Protein AF-A0A8X6GSP2-F1 (afdb_monomer_lite)

Sequence (300 aa):
MCSGKVNPTSNTFFENVKIHILDVFVLIVCFIVKLQISLVLEQLNMFRRRRGQPQMSWATIVDFYSRLREVAEIIGSHHDKLLGGPDETFLTKRKYNKGRKTKTMTQVVFGIYCRDDKEGIFFLVDGEKKKDLWPRIARHCNPETSVTQYHNINKLFNDAIHKTTNHKKGEFVNKTDKLNTINPLENENRHFKKSIVSRKSEKSIIQYMALHFYRRTRLNTLKSLDAKVQMFLEDISWVFPGYGKEGLQLKKIEAPTVESEGISDMMPKTFNKKLLNALSDDDEVPFVDDEDGDPNWEEF

pLDDT: mean 77.28, std 18.24, range [29.5, 97.94]

Organism: Trichonephila clavata (NCBI:txid2740835)

Foldseek 3Di:
DDPDPDDQCPLAPCVVPPDDPVLLLLLLLCLLVVPDLVVSQVVVQVVCVVVVHDRDDSVNSVVSSLSLLVLLLLVLLPDQAAAAEKDKDWLADDDVPDDDDDVLGTFIKIKGHHPVVRAMAIDTWPDDDCQTHVLVCLRRHDLQHAYAPDPPVCVSRVNHHHDYADVVVVRQDDPVDNVRHCVVVVVVSVVLSVQLPDPPDPSSNSSSSSVVNSCVPPVVVDDDSVSNSVSSVVSSCQQRVTPPDHHRDRDPDPRGGCVNSVNVVVDDDPDPPVVVVVVPPDDPPDDDDDPDDDDDDDDD

Secondary structure (DSSP, 8-state):
-------TTTTBTTTT--S-HHHHHHHHHHHHTT--HHHHHHHHHHHHHHTTPPPPPHHHHHHHHHHHHHHHHHHHHT----B-EEEEEESS--GGG-S---TT---EEEEEEETTTTEEEEEEES-SSHHHHHHHHHHHB-TT--BSSSTTGGGT-TT--B----GGGT-SS-TT-TT--SHHHHHHHHHHHHH----SSHHHHHHHHHHHHHIIIIITT--SHHHHHHHHHHHHHHH-B-TTSPPPPP---PPP-TTTTT-GGGSPP---HHHHTTSSSS------------------

Structure (mmCIF, N/CA/C/O backbone):
data_AF-A0A8X6GSP2-F1
#
_entry.id   AF-A0A8X6GSP2-F1
#
loop_
_atom_site.group_PDB
_atom_site.id
_atom_site.type_symbol
_atom_site.label_atom_id
_atom_site.label_alt_id
_atom_site.label_comp_id
_atom_site.label_asym_id
_atom_site.label_entity_id
_atom_site.label_seq_id
_atom_site.pdbx_PDB_ins_code
_atom_site.Cartn_x
_atom_site.Cartn_y
_atom_site.Cartn_z
_atom_site.occupancy
_atom_site.B_iso_or_equiv
_atom_site.auth_seq_id
_atom_site.auth_comp_id
_atom_site.auth_asym_id
_atom_site.auth_atom_id
_atom_site.pdbx_PDB_model_num
ATOM 1 N N . MET A 1 1 ? -2.430 -31.348 31.610 1.00 44.59 1 MET A N 1
ATOM 2 C CA . MET A 1 1 ? -1.822 -30.219 30.864 1.00 44.59 1 MET A CA 1
ATOM 3 C C . MET A 1 1 ? -2.756 -29.943 29.685 1.00 44.59 1 MET A C 1
ATOM 5 O O . MET A 1 1 ? -3.038 -30.899 28.989 1.00 44.59 1 MET A O 1
ATOM 9 N N . CYS A 1 2 ? -3.404 -28.798 29.448 1.00 48.12 2 CYS A N 1
ATOM 10 C CA . CYS A 1 2 ? -3.199 -27.407 29.854 1.00 48.12 2 CYS A CA 1
ATOM 11 C C . CYS A 1 2 ? -4.565 -26.700 30.012 1.00 48.12 2 CYS A C 1
ATOM 13 O O . CYS A 1 2 ? -5.344 -26.662 29.066 1.00 48.12 2 CYS A O 1
ATOM 15 N N . SER A 1 3 ? -4.838 -26.086 31.166 1.00 51.84 3 SER A N 1
ATOM 16 C CA . SER A 1 3 ? -5.975 -25.174 31.389 1.00 51.84 3 SER A CA 1
ATOM 17 C C . SER A 1 3 ? -5.557 -23.713 31.157 1.00 51.84 3 SER A C 1
ATOM 19 O O . SER A 1 3 ? -5.733 -22.852 32.021 1.00 51.84 3 SER A O 1
ATOM 21 N N . GLY A 1 4 ? -4.907 -23.434 30.025 1.00 64.19 4 GLY A N 1
ATOM 22 C CA . GLY A 1 4 ? -4.506 -22.073 29.669 1.00 64.19 4 GLY A CA 1
ATOM 23 C C . GLY A 1 4 ? -5.724 -21.275 29.210 1.00 64.19 4 GLY A C 1
ATOM 24 O O . GLY A 1 4 ? -6.419 -21.707 28.295 1.00 64.19 4 GLY A O 1
ATOM 25 N N . LYS A 1 5 ? -6.001 -20.118 29.827 1.00 71.56 5 LYS A N 1
ATOM 26 C CA . LYS A 1 5 ? -7.020 -19.183 29.325 1.00 71.56 5 LYS A CA 1
ATOM 27 C C . LYS A 1 5 ? -6.642 -18.768 27.899 1.00 71.56 5 LYS A C 1
ATOM 29 O O . LYS A 1 5 ? -5.667 -18.046 27.710 1.00 71.56 5 LYS A O 1
ATOM 34 N N . VAL A 1 6 ? -7.402 -19.227 26.909 1.00 75.00 6 VAL A N 1
ATOM 35 C CA . VAL A 1 6 ? -7.235 -18.815 25.511 1.00 75.00 6 VAL A CA 1
ATOM 36 C C . VAL A 1 6 ? -7.830 -17.419 25.358 1.00 75.00 6 VAL A C 1
ATOM 38 O O . VAL A 1 6 ? -8.994 -17.196 25.689 1.00 75.00 6 VAL A O 1
ATOM 41 N N . ASN A 1 7 ? -7.033 -16.461 24.882 1.00 82.38 7 ASN A N 1
ATOM 42 C CA . ASN A 1 7 ? -7.549 -15.145 24.526 1.00 82.38 7 ASN A CA 1
ATOM 43 C C . ASN A 1 7 ? -8.317 -15.269 23.195 1.00 82.38 7 ASN A C 1
ATOM 45 O O . ASN A 1 7 ? -7.690 -15.589 22.184 1.00 82.38 7 ASN A O 1
ATOM 49 N N . PRO A 1 8 ? -9.633 -14.984 23.151 1.00 83.56 8 PRO A N 1
ATOM 50 C CA . PRO A 1 8 ? -10.441 -15.129 21.937 1.00 83.56 8 PRO A CA 1
ATOM 51 C C . PRO A 1 8 ? -10.016 -14.184 20.804 1.00 83.56 8 PRO A C 1
ATOM 53 O O . PRO A 1 8 ? -10.381 -14.400 19.655 1.00 83.56 8 PRO A O 1
ATOM 56 N N . THR A 1 9 ? -9.240 -13.141 21.115 1.00 90.19 9 THR A N 1
ATOM 57 C CA . THR A 1 9 ? -8.694 -12.204 20.123 1.00 90.19 9 THR A CA 1
ATOM 58 C C . THR A 1 9 ? -7.307 -12.594 19.621 1.00 90.19 9 THR A C 1
ATOM 60 O O . THR A 1 9 ? -6.785 -11.913 18.741 1.00 90.19 9 THR A O 1
ATOM 63 N N . SER A 1 10 ? -6.705 -13.665 20.146 1.00 90.81 10 SER A N 1
ATOM 64 C CA . SER A 1 10 ? -5.363 -14.087 19.744 1.00 90.81 10 SER A CA 1
ATOM 65 C C . SER A 1 10 ? -5.316 -14.438 18.258 1.00 90.81 10 SER A C 1
ATOM 67 O O . SER A 1 10 ? -6.176 -15.173 17.765 1.00 90.81 10 SER A O 1
ATOM 69 N N . ASN A 1 11 ? -4.322 -13.891 17.553 1.00 91.62 11 ASN A N 1
ATOM 70 C CA . ASN A 1 11 ? -4.139 -14.013 16.110 1.00 91.62 11 ASN A CA 1
ATOM 71 C C . ASN A 1 11 ? -5.353 -13.547 15.280 1.00 91.62 11 ASN A C 1
ATOM 73 O O . ASN A 1 11 ? -5.612 -14.035 14.181 1.00 91.62 11 ASN A O 1
ATOM 77 N N . THR A 1 12 ? -6.130 -12.601 15.811 1.00 93.69 12 THR A N 1
ATOM 78 C CA . THR A 1 12 ? -7.219 -11.939 15.080 1.00 93.69 12 THR A CA 1
ATOM 79 C C . THR A 1 12 ? -6.848 -10.493 14.771 1.00 93.69 12 THR A C 1
ATOM 81 O O . THR A 1 12 ? -5.989 -9.885 15.414 1.00 93.69 12 THR A O 1
ATOM 84 N N . PHE A 1 13 ? -7.578 -9.871 13.848 1.00 94.56 13 PHE A N 1
ATOM 85 C CA . PHE A 1 13 ? -7.446 -8.437 13.587 1.00 94.56 13 PHE A CA 1
ATOM 86 C C . PHE A 1 13 ? -7.768 -7.559 14.809 1.00 94.56 13 PHE A C 1
ATOM 88 O O . PHE A 1 13 ? -7.371 -6.396 14.870 1.00 94.56 13 PHE A O 1
ATOM 95 N N . PHE A 1 14 ? -8.464 -8.116 15.802 1.00 94.38 14 PHE A N 1
ATOM 96 C CA . PHE A 1 14 ? -8.806 -7.440 17.049 1.00 94.38 14 PHE A CA 1
ATOM 97 C C . PHE A 1 14 ? -7.768 -7.651 18.155 1.00 94.38 14 PHE A C 1
ATOM 99 O O . PHE A 1 14 ? -7.906 -7.076 19.236 1.00 94.38 14 PHE A O 1
ATOM 106 N N . GLU A 1 15 ? -6.700 -8.412 17.895 1.00 91.75 15 GLU A N 1
ATOM 107 C CA . GLU A 1 15 ? -5.619 -8.590 18.858 1.00 91.75 15 GLU A CA 1
ATOM 108 C C . GLU A 1 15 ? -5.012 -7.231 19.232 1.00 91.75 15 GLU A C 1
ATOM 110 O O . GLU A 1 15 ? -4.660 -6.419 18.362 1.00 91.75 15 GLU A O 1
ATOM 115 N N . ASN A 1 16 ? -4.931 -6.977 20.542 1.00 90.06 16 ASN A N 1
ATOM 116 C CA . ASN A 1 16 ? -4.430 -5.740 21.147 1.00 90.06 16 ASN A CA 1
ATOM 117 C C . ASN A 1 16 ? -5.152 -4.448 20.709 1.00 90.06 16 ASN A C 1
ATOM 119 O O . ASN A 1 16 ? -4.634 -3.346 20.913 1.00 90.06 16 ASN A O 1
ATOM 123 N N . VAL A 1 17 ? -6.356 -4.543 20.132 1.00 92.56 17 VAL A N 1
ATOM 124 C CA . VAL A 1 17 ? -7.151 -3.365 19.766 1.00 92.56 17 VAL A CA 1
ATOM 125 C C . VAL A 1 17 ? -7.798 -2.763 21.013 1.00 92.56 17 VAL A C 1
ATOM 127 O O . VAL A 1 17 ? -8.605 -3.397 21.683 1.00 92.56 17 VAL A O 1
ATOM 130 N N . LYS A 1 18 ? -7.450 -1.506 21.314 1.00 91.12 18 LYS A N 1
ATOM 131 C CA . LYS A 1 18 ? -7.954 -0.760 22.486 1.00 91.12 18 LYS A CA 1
ATOM 132 C C . LYS A 1 18 ? -9.119 0.184 22.173 1.00 91.12 18 LYS A C 1
ATOM 134 O O . LYS A 1 18 ? -9.658 0.818 23.076 1.00 91.12 18 LYS A O 1
ATOM 139 N N . ILE A 1 19 ? -9.477 0.326 20.898 1.00 92.38 19 ILE A N 1
ATOM 140 C CA . ILE A 1 19 ? -10.631 1.126 20.474 1.00 92.38 19 ILE A CA 1
ATOM 141 C C . ILE A 1 19 ? -11.886 0.257 20.413 1.00 92.38 19 ILE A C 1
ATOM 143 O O . ILE A 1 19 ? -11.810 -0.963 20.284 1.00 92.38 19 ILE A O 1
ATOM 147 N N . HIS A 1 20 ? -13.052 0.890 20.513 1.00 92.62 20 HIS A N 1
ATOM 148 C CA . HIS A 1 20 ? -14.323 0.179 20.507 1.00 92.62 20 HIS A CA 1
ATOM 149 C C . HIS A 1 20 ? -14.542 -0.523 19.157 1.00 92.62 20 HIS A C 1
ATOM 151 O O . HIS A 1 20 ? -14.269 0.057 18.108 1.00 92.62 20 HIS A O 1
ATOM 157 N N . ILE A 1 21 ? -15.093 -1.741 19.166 1.00 91.81 21 ILE A N 1
ATOM 158 C CA . ILE A 1 21 ? -15.248 -2.565 17.953 1.00 91.81 21 ILE A CA 1
ATOM 159 C C . ILE A 1 21 ? -16.063 -1.869 16.850 1.00 91.81 21 ILE A C 1
ATOM 161 O O . ILE A 1 21 ? -15.705 -1.919 15.679 1.00 91.81 21 ILE A O 1
ATOM 165 N N . LEU A 1 22 ? -17.116 -1.134 17.221 1.00 92.56 22 LEU A N 1
ATOM 166 C CA . LEU A 1 22 ? -17.884 -0.322 16.267 1.00 92.56 22 LEU A CA 1
ATOM 167 C C . LEU A 1 22 ? -17.017 0.720 15.547 1.00 92.56 22 LEU A C 1
ATOM 169 O O . LEU A 1 22 ? -17.232 0.980 14.368 1.00 92.56 22 LEU A O 1
ATOM 173 N N . ASP A 1 23 ? -16.020 1.291 16.223 1.00 95.06 23 ASP A N 1
ATOM 174 C CA . ASP A 1 23 ? -15.133 2.272 15.598 1.00 95.06 23 ASP A CA 1
ATOM 175 C C . ASP A 1 23 ? -14.172 1.602 14.627 1.00 95.06 23 ASP A C 1
ATOM 177 O O . ASP A 1 23 ? -13.862 2.186 13.597 1.00 95.06 23 ASP A O 1
ATOM 181 N N . VAL A 1 24 ? -13.750 0.364 14.906 1.00 95.38 24 VAL A N 1
ATOM 182 C CA . VAL A 1 24 ? -12.968 -0.441 13.958 1.00 95.38 24 VAL A CA 1
ATOM 183 C C . VAL A 1 24 ? -13.734 -0.609 12.649 1.00 95.38 24 VAL A C 1
ATOM 185 O O . VAL A 1 24 ? -13.186 -0.321 11.587 1.00 95.38 24 VAL A O 1
ATOM 188 N N . PHE A 1 25 ? -15.006 -1.010 12.711 1.00 95.06 25 PHE A N 1
ATOM 189 C CA . PHE A 1 25 ? -15.830 -1.166 11.511 1.00 95.06 25 PHE A CA 1
ATOM 190 C C . PHE A 1 25 ? -16.022 0.155 10.761 1.00 95.06 25 PHE A C 1
ATOM 192 O O . PHE A 1 25 ? -15.870 0.190 9.540 1.00 95.06 25 PHE A O 1
ATOM 199 N N . VAL A 1 26 ? -16.273 1.258 11.475 1.00 95.06 26 VAL A N 1
ATOM 200 C CA . VAL A 1 26 ? -16.347 2.590 10.855 1.00 95.06 26 VAL A CA 1
ATOM 201 C C . VAL A 1 26 ? -15.025 2.944 10.171 1.00 95.06 26 VAL A C 1
ATOM 203 O O . VAL A 1 26 ? -15.033 3.375 9.021 1.00 95.06 26 VAL A O 1
ATOM 206 N N . LEU A 1 27 ? -13.883 2.721 10.825 1.00 96.88 27 LEU A N 1
ATOM 207 C CA . LEU A 1 27 ? -12.562 2.997 10.256 1.00 96.88 27 LEU A CA 1
ATOM 208 C C . LEU A 1 27 ? -12.275 2.145 9.013 1.00 96.88 27 LEU A C 1
ATOM 210 O O . LEU A 1 27 ? -11.711 2.673 8.056 1.00 96.88 27 LEU A O 1
ATOM 214 N N . ILE A 1 28 ? -12.694 0.875 8.986 1.00 97.25 28 ILE A N 1
ATOM 215 C CA . ILE A 1 28 ? -12.593 0.007 7.801 1.00 97.25 28 ILE A CA 1
ATOM 216 C C . ILE A 1 28 ? -13.397 0.596 6.636 1.00 97.25 28 ILE A C 1
ATOM 218 O O . ILE A 1 28 ? -12.861 0.772 5.541 1.00 97.25 28 ILE A O 1
ATOM 222 N N . VAL A 1 29 ? -14.660 0.968 6.865 1.00 96.69 29 VAL A N 1
ATOM 223 C CA . VAL A 1 29 ? -15.507 1.567 5.821 1.00 96.69 29 VAL A CA 1
ATOM 224 C C . VAL A 1 29 ? -14.900 2.882 5.322 1.00 96.69 29 VAL A C 1
ATOM 226 O O . VAL A 1 29 ? -14.725 3.064 4.116 1.00 96.69 29 VAL A O 1
ATOM 229 N N . CYS A 1 30 ? -14.496 3.770 6.234 1.00 96.50 30 CYS A N 1
ATOM 230 C CA . CYS A 1 30 ? -13.841 5.040 5.914 1.00 96.50 30 CYS A CA 1
ATOM 231 C C . CYS A 1 30 ? -12.551 4.851 5.099 1.00 96.50 30 CYS A C 1
ATOM 233 O O . CYS A 1 30 ? -12.270 5.624 4.176 1.00 96.50 30 CYS A O 1
ATOM 235 N N . PHE A 1 31 ? -11.773 3.813 5.409 1.00 96.50 31 PHE A N 1
ATOM 236 C CA . PHE A 1 31 ? -10.551 3.458 4.694 1.00 96.50 31 PHE A CA 1
ATOM 237 C C . PHE A 1 31 ? -10.827 2.987 3.259 1.00 96.50 31 PHE A C 1
ATOM 239 O O . PHE A 1 31 ? -10.131 3.405 2.321 1.00 96.50 31 PHE A O 1
ATOM 246 N N . ILE A 1 32 ? -11.865 2.167 3.074 1.00 96.31 32 ILE A N 1
ATOM 247 C CA . ILE A 1 32 ? -12.288 1.639 1.771 1.00 96.31 32 ILE A CA 1
ATOM 248 C C . ILE A 1 32 ? -12.821 2.759 0.873 1.00 96.31 32 ILE A C 1
ATOM 250 O O . ILE A 1 32 ? -12.401 2.869 -0.282 1.00 96.31 32 ILE A O 1
ATOM 254 N N . VAL A 1 33 ? -13.671 3.644 1.406 1.00 94.44 33 VAL A N 1
ATOM 255 C CA . VAL A 1 33 ? -14.232 4.783 0.648 1.00 94.44 33 VAL A CA 1
ATOM 256 C C . VAL A 1 33 ? -13.275 5.974 0.533 1.00 94.44 33 VAL A C 1
ATOM 258 O O . VAL A 1 33 ? -13.591 6.963 -0.123 1.00 94.44 33 VAL A O 1
ATOM 261 N N . LYS A 1 34 ? -12.063 5.854 1.089 1.00 93.25 34 LYS A N 1
ATOM 262 C CA . LYS A 1 34 ? -10.958 6.815 0.940 1.00 93.25 34 LYS A CA 1
ATOM 263 C C . LYS A 1 34 ? -11.242 8.180 1.585 1.00 93.25 34 LYS A C 1
ATOM 265 O O . LYS A 1 34 ? -10.792 9.201 1.064 1.00 93.25 34 LYS A O 1
ATOM 270 N N . LEU A 1 35 ? -11.941 8.212 2.725 1.00 93.69 35 LEU A N 1
ATOM 271 C CA . LEU A 1 35 ? -12.142 9.465 3.461 1.00 93.69 35 LEU A CA 1
ATOM 272 C C . LEU A 1 35 ? -10.820 10.013 4.004 1.00 93.69 35 LEU A C 1
ATOM 274 O O . LEU A 1 35 ? -9.938 9.269 4.445 1.00 93.69 35 LEU A O 1
ATOM 278 N N . GLN A 1 36 ? -10.707 11.341 3.997 1.00 91.50 36 GLN A N 1
ATOM 279 C CA . GLN A 1 36 ? -9.584 12.046 4.602 1.00 91.50 36 GLN A CA 1
ATOM 280 C C . GLN A 1 36 ? -9.594 11.871 6.124 1.00 91.50 36 GLN A C 1
ATOM 282 O O . GLN A 1 36 ? -10.646 11.937 6.754 1.00 91.50 36 GLN A O 1
ATOM 287 N N . ILE A 1 37 ? -8.410 11.701 6.722 1.00 92.69 37 ILE A N 1
ATOM 288 C CA . ILE A 1 37 ? -8.259 11.449 8.166 1.00 92.69 37 ILE A CA 1
ATOM 289 C C . ILE A 1 37 ? -8.886 12.569 9.010 1.00 92.69 37 ILE A C 1
ATOM 291 O O . ILE A 1 37 ? -9.481 12.276 10.041 1.00 92.69 37 ILE A O 1
ATOM 295 N N . SER A 1 38 ? -8.814 13.826 8.560 1.00 94.19 38 SER A N 1
ATOM 296 C CA . SER A 1 38 ? -9.464 14.972 9.214 1.00 94.19 38 SER A CA 1
ATOM 297 C C . SER A 1 38 ? -10.972 14.792 9.335 1.00 94.19 38 SER A C 1
ATOM 299 O O . SER A 1 38 ? -11.512 14.893 10.434 1.00 94.19 38 SER A O 1
ATOM 301 N N . LEU A 1 39 ? -11.631 14.451 8.229 1.00 95.12 39 LEU A N 1
ATOM 302 C CA . LEU A 1 39 ? -13.071 14.221 8.194 1.00 95.12 39 LEU A CA 1
ATOM 303 C C . LEU A 1 39 ? -13.468 13.004 9.041 1.00 95.12 39 LEU A C 1
ATOM 305 O O . LEU A 1 39 ? -14.442 13.055 9.786 1.00 95.12 39 LEU A O 1
ATOM 309 N N . VAL A 1 40 ? -12.689 11.921 8.967 1.00 96.00 40 VAL A N 1
ATOM 310 C CA . VAL A 1 40 ? -12.930 10.706 9.762 1.00 96.00 40 VAL A CA 1
ATOM 311 C C . VAL A 1 40 ? -12.816 11.003 11.253 1.00 96.00 40 VAL A C 1
ATOM 313 O O . VAL A 1 40 ? -13.675 10.582 12.023 1.00 96.00 40 VAL A O 1
ATOM 316 N N . LEU A 1 41 ? -11.790 11.752 11.660 1.00 96.62 41 LEU A N 1
ATOM 317 C CA . LEU A 1 41 ? -11.587 12.160 13.047 1.00 96.62 41 LEU A CA 1
ATOM 318 C C . LEU A 1 41 ? -12.767 12.981 13.564 1.00 96.62 41 LEU A C 1
ATOM 320 O O . LEU A 1 41 ? -13.277 12.706 14.649 1.00 96.62 41 LEU A O 1
ATOM 324 N N . GLU A 1 42 ? -13.199 13.973 12.789 1.00 95.19 42 GLU A N 1
ATOM 325 C CA . GLU A 1 42 ? -14.320 14.839 13.135 1.00 95.19 42 GLU A CA 1
ATOM 326 C C . GLU A 1 42 ? -15.615 14.033 13.307 1.00 95.19 42 GLU A C 1
ATOM 328 O O . GLU A 1 42 ? -16.234 14.061 14.375 1.00 95.19 42 GLU A O 1
ATOM 333 N N . GLN A 1 43 ? -15.987 13.243 12.296 1.00 93.44 43 GLN A N 1
ATOM 334 C CA . GLN A 1 43 ? -17.223 12.460 12.296 1.00 93.44 43 GLN A CA 1
ATOM 335 C C . GLN A 1 43 ? -17.240 11.386 13.386 1.00 93.44 43 GLN A C 1
ATOM 337 O O . GLN A 1 43 ? -18.229 11.248 14.112 1.00 93.44 43 GLN A O 1
ATOM 342 N N . LEU A 1 44 ? -16.134 10.657 13.555 1.00 94.94 44 LEU A N 1
ATOM 343 C CA . LEU A 1 44 ? -16.033 9.619 14.573 1.00 94.94 44 LEU A CA 1
ATOM 344 C C . LEU A 1 44 ? -16.109 10.218 15.980 1.00 94.94 44 LEU A C 1
ATOM 346 O O . LEU A 1 44 ? -16.794 9.671 16.843 1.00 94.94 44 LEU A O 1
ATOM 350 N N . ASN A 1 45 ? -15.477 11.372 16.215 1.00 96.00 45 ASN A N 1
ATOM 351 C CA . ASN A 1 45 ? -15.559 12.055 17.504 1.00 96.00 45 ASN A CA 1
ATOM 352 C C . ASN A 1 45 ? -16.957 12.605 17.794 1.00 96.00 45 ASN A C 1
ATOM 354 O O . ASN A 1 45 ? -17.404 12.509 18.937 1.00 96.00 45 ASN A O 1
ATOM 358 N N . MET A 1 46 ? -17.684 13.109 16.792 1.00 93.50 46 MET A N 1
ATOM 359 C CA . MET A 1 46 ? -19.095 13.475 16.964 1.00 93.50 46 MET A CA 1
ATOM 360 C C . MET A 1 46 ? -19.944 12.271 17.392 1.00 93.50 46 MET A C 1
ATOM 362 O O . MET A 1 46 ? -20.727 12.369 18.338 1.00 93.50 46 MET A O 1
ATOM 366 N N . PHE A 1 47 ? -19.759 11.115 16.750 1.00 91.94 47 PHE A N 1
ATOM 367 C CA . PHE A 1 47 ? -20.488 9.891 17.088 1.00 91.94 47 PHE A CA 1
ATOM 368 C C . PHE A 1 47 ? -20.097 9.321 18.462 1.00 91.94 47 PHE A C 1
ATOM 370 O O . PHE A 1 47 ? -20.952 8.876 19.228 1.00 91.94 47 PHE A O 1
ATOM 377 N N . ARG A 1 48 ? -18.809 9.370 18.820 1.00 94.44 48 ARG A N 1
ATOM 378 C CA . ARG A 1 48 ? -18.305 8.950 20.139 1.00 94.44 48 ARG A CA 1
ATOM 379 C C . ARG A 1 48 ? -18.853 9.823 21.267 1.00 94.44 48 ARG A C 1
ATOM 381 O O . ARG A 1 48 ? -19.314 9.266 22.260 1.00 94.44 48 ARG A O 1
ATOM 388 N N . ARG A 1 49 ? -18.920 11.150 21.084 1.00 94.50 49 ARG A N 1
ATOM 389 C CA . ARG A 1 49 ? -19.531 12.073 22.063 1.00 94.50 49 ARG A CA 1
ATOM 390 C C . ARG A 1 49 ? -20.985 11.709 22.371 1.00 94.50 49 ARG A C 1
ATOM 392 O O . ARG A 1 49 ? -21.353 11.655 23.537 1.00 94.50 49 ARG A O 1
ATOM 399 N N . ARG A 1 50 ? -21.789 11.383 21.350 1.00 92.69 50 ARG A N 1
ATOM 400 C CA . ARG A 1 50 ? -23.195 10.959 21.530 1.00 92.69 50 ARG A CA 1
ATOM 401 C C . ARG A 1 50 ? -23.345 9.659 22.330 1.00 92.69 50 ARG A C 1
ATOM 403 O O . ARG A 1 50 ? -24.388 9.443 22.929 1.00 92.69 50 ARG A O 1
ATOM 410 N N . ARG A 1 51 ? -22.313 8.811 22.354 1.00 91.94 51 ARG A N 1
ATOM 411 C CA . ARG A 1 51 ? -22.263 7.557 23.129 1.00 91.94 51 ARG A CA 1
ATOM 412 C C . ARG A 1 51 ? -21.549 7.702 24.479 1.00 91.94 51 ARG A C 1
ATOM 414 O O . ARG A 1 51 ? -21.251 6.692 25.106 1.00 91.94 51 ARG A O 1
ATOM 421 N N . GLY A 1 52 ? -21.195 8.922 24.893 1.00 92.31 52 GLY A N 1
ATOM 422 C CA . GLY A 1 52 ? -20.424 9.159 26.120 1.00 92.31 52 GLY A CA 1
ATOM 423 C C . GLY A 1 52 ? -18.993 8.606 26.079 1.00 92.31 52 GLY A C 1
ATOM 424 O O . GLY A 1 52 ? -18.389 8.387 27.124 1.00 92.31 52 GLY A O 1
ATOM 425 N N . GLN A 1 53 ? -18.438 8.352 24.890 1.00 91.81 53 GLN A N 1
ATOM 426 C CA . GLN A 1 53 ? -17.084 7.820 24.743 1.00 91.81 53 GLN A CA 1
ATOM 427 C C . GLN A 1 53 ? -16.037 8.944 24.644 1.00 91.81 53 GLN A C 1
ATOM 429 O O . GLN A 1 53 ? -16.311 9.984 24.034 1.00 91.81 53 GLN A O 1
ATOM 434 N N . PRO A 1 54 ? -14.805 8.729 25.156 1.00 92.25 54 PRO A N 1
ATOM 435 C CA . PRO A 1 54 ? -13.709 9.690 25.025 1.00 92.25 54 PRO A CA 1
ATOM 436 C C . PRO A 1 54 ? -13.399 10.011 23.565 1.00 92.25 54 PRO A C 1
ATOM 438 O O . PRO A 1 54 ? -13.618 9.175 22.688 1.00 92.25 54 PRO A O 1
ATOM 441 N N . GLN A 1 55 ? -12.833 11.181 23.291 1.00 93.81 55 GLN A N 1
ATOM 442 C CA . GLN A 1 55 ? -12.400 11.520 21.935 1.00 93.81 55 GLN A CA 1
ATOM 443 C C . GLN A 1 55 ? -11.232 10.631 21.492 1.00 93.81 55 GLN A C 1
ATOM 445 O O . GLN A 1 55 ? -10.341 10.302 22.271 1.00 93.81 55 GLN A O 1
ATOM 450 N N . MET A 1 56 ? -11.248 10.242 20.224 1.00 94.94 56 MET A N 1
ATOM 451 C CA . MET A 1 56 ? -10.139 9.583 19.556 1.00 94.94 56 MET A CA 1
ATOM 452 C C . MET A 1 56 ? -9.115 10.626 19.111 1.00 94.94 56 MET A C 1
ATOM 454 O O . MET A 1 56 ? -9.480 11.723 18.685 1.00 94.94 56 MET A O 1
ATOM 458 N N . SER A 1 57 ? -7.832 10.278 19.198 1.00 95.31 57 SER A N 1
ATOM 459 C CA . SER A 1 57 ? -6.744 11.133 18.727 1.00 95.31 57 SER A CA 1
ATOM 460 C C . SER A 1 57 ? -6.448 10.905 17.244 1.00 95.31 57 SER A C 1
ATOM 462 O O . SER A 1 57 ? -6.653 9.813 16.710 1.00 95.31 57 SER A O 1
ATOM 464 N N . TRP A 1 58 ? -5.880 11.922 16.589 1.00 95.50 58 TRP A N 1
ATOM 465 C CA . TRP A 1 58 ? -5.364 11.808 15.220 1.00 95.50 58 TRP A CA 1
ATOM 466 C C . TRP A 1 58 ? -4.368 10.648 15.072 1.00 95.50 58 TRP A C 1
ATOM 468 O O . TRP A 1 58 ? -4.451 9.879 14.117 1.00 95.50 58 TRP A O 1
ATOM 478 N N . ALA A 1 59 ? -3.455 10.499 16.040 1.00 94.81 59 ALA A N 1
ATOM 479 C CA . ALA A 1 59 ? -2.452 9.434 16.053 1.00 94.81 59 ALA A CA 1
ATOM 480 C C . ALA A 1 59 ? -3.096 8.041 16.017 1.00 94.81 59 ALA A C 1
ATOM 482 O O . ALA A 1 59 ? -2.704 7.214 15.204 1.00 94.81 59 ALA A O 1
ATOM 483 N N . THR A 1 60 ? -4.163 7.830 16.795 1.00 95.38 60 THR A N 1
ATOM 484 C CA . THR A 1 60 ? -4.889 6.550 16.817 1.00 95.38 60 THR A CA 1
ATOM 485 C C . THR A 1 60 ? -5.442 6.188 15.436 1.00 95.38 60 THR A C 1
ATOM 487 O O . THR A 1 60 ? -5.317 5.047 15.004 1.00 95.38 60 THR A O 1
ATOM 490 N N . ILE A 1 61 ? -6.022 7.153 14.713 1.00 95.38 61 ILE A N 1
ATOM 491 C CA . ILE A 1 61 ? -6.567 6.911 13.367 1.00 95.38 61 ILE A CA 1
ATOM 492 C C . ILE A 1 61 ? -5.444 6.634 12.365 1.00 95.38 61 ILE A C 1
ATOM 494 O O . ILE A 1 61 ? -5.572 5.732 11.540 1.00 95.38 61 ILE A O 1
ATOM 498 N N . VAL A 1 62 ? -4.339 7.384 12.437 1.00 93.81 62 VAL A N 1
ATOM 499 C CA . VAL A 1 62 ? -3.164 7.168 1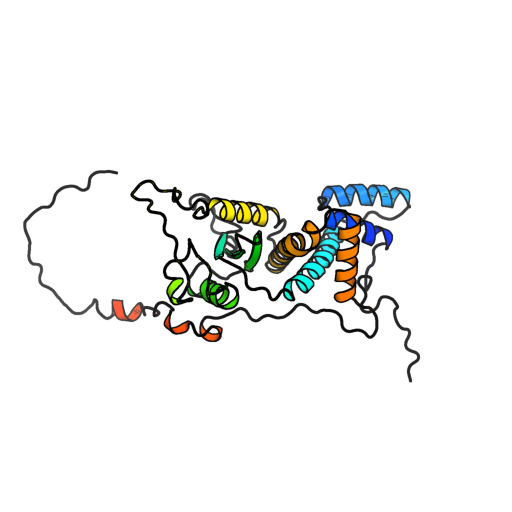1.576 1.00 93.81 62 VAL A CA 1
ATOM 500 C C . VAL A 1 62 ? -2.583 5.771 11.778 1.00 93.81 62 VAL A C 1
ATOM 502 O O . VAL A 1 62 ? -2.337 5.081 10.785 1.00 93.81 62 VAL A O 1
ATOM 505 N N . ASP A 1 63 ? -2.407 5.353 13.031 1.00 94.12 63 ASP A N 1
ATOM 506 C CA . ASP A 1 63 ? -1.888 4.034 13.391 1.00 94.12 63 ASP A CA 1
ATOM 507 C C . ASP A 1 63 ? -2.839 2.933 12.922 1.00 94.12 63 ASP A C 1
ATOM 509 O O . ASP A 1 63 ? -2.410 1.958 12.304 1.00 94.12 63 ASP A O 1
ATOM 513 N N . PHE A 1 64 ? -4.148 3.122 13.103 1.00 95.69 64 PHE A N 1
ATOM 514 C CA . PHE A 1 64 ? -5.138 2.161 12.627 1.00 95.69 64 PHE A CA 1
ATOM 515 C C . PHE A 1 64 ? -5.142 2.048 11.098 1.00 95.69 64 PHE A C 1
ATOM 517 O O . PHE A 1 64 ? -5.136 0.951 10.547 1.00 95.69 64 PHE A O 1
ATOM 524 N N . TYR A 1 65 ? -5.062 3.173 10.385 1.00 95.81 65 TYR A N 1
ATOM 525 C CA . TYR A 1 65 ? -4.922 3.184 8.927 1.00 95.81 65 TYR A CA 1
ATOM 526 C C . TYR A 1 65 ? -3.604 2.548 8.467 1.00 95.81 65 TYR A C 1
ATOM 528 O O . TYR A 1 65 ? -3.541 2.014 7.362 1.00 95.81 65 TYR A O 1
ATOM 536 N N . SER A 1 66 ? -2.552 2.611 9.286 1.00 94.94 66 SER A N 1
ATOM 537 C CA . SER A 1 66 ? -1.291 1.905 9.046 1.00 94.94 66 SER A CA 1
ATOM 538 C C . SER A 1 66 ? -1.483 0.391 9.119 1.00 94.94 66 SER A C 1
ATOM 540 O O . SER A 1 66 ? -1.101 -0.310 8.186 1.00 94.94 66 SER A O 1
ATOM 542 N N . ARG A 1 67 ? -2.178 -0.097 10.156 1.00 95.44 67 ARG A N 1
ATOM 543 C CA . ARG A 1 67 ? -2.551 -1.514 10.305 1.00 95.44 67 ARG A CA 1
ATOM 544 C C . ARG A 1 67 ? -3.437 -2.009 9.154 1.00 95.44 67 ARG A C 1
ATOM 546 O O . ARG A 1 67 ? -3.264 -3.118 8.671 1.00 95.44 67 ARG A O 1
ATOM 553 N N . LEU A 1 68 ? -4.358 -1.179 8.658 1.00 97.19 68 LEU A N 1
ATOM 554 C CA . LEU A 1 68 ? -5.178 -1.512 7.482 1.00 97.19 68 LEU A CA 1
ATOM 555 C C . LEU A 1 68 ? -4.350 -1.590 6.188 1.00 97.19 68 LEU A C 1
ATOM 557 O O . LEU A 1 68 ? -4.622 -2.423 5.327 1.00 97.19 68 LEU A O 1
ATOM 561 N N . ARG A 1 69 ? -3.328 -0.736 6.037 1.00 96.50 69 ARG A N 1
ATOM 562 C CA . ARG A 1 69 ? -2.398 -0.811 4.898 1.00 96.50 69 ARG A CA 1
ATOM 563 C C . ARG A 1 69 ? -1.503 -2.040 4.949 1.00 96.50 69 ARG A C 1
ATOM 565 O O . ARG A 1 69 ? -1.191 -2.565 3.892 1.00 96.50 69 ARG A O 1
ATOM 572 N N . GLU A 1 70 ? -1.123 -2.495 6.134 1.00 95.75 70 GLU A N 1
ATOM 573 C CA . GLU A 1 70 ? -0.348 -3.727 6.308 1.00 95.75 70 GLU A CA 1
ATOM 574 C C . GLU A 1 70 ? -1.091 -4.951 5.755 1.00 95.75 70 GLU A C 1
ATOM 576 O O . GLU A 1 70 ? -0.485 -5.768 5.073 1.00 95.75 70 GLU A O 1
ATOM 581 N N . VAL A 1 71 ? -2.417 -5.029 5.922 1.00 96.88 71 VAL A N 1
ATOM 582 C CA . VAL A 1 71 ? -3.235 -6.068 5.264 1.00 96.88 71 VAL A CA 1
ATOM 583 C C . VAL A 1 71 ? -3.084 -5.992 3.743 1.00 96.88 71 VAL A C 1
ATOM 585 O O . VAL A 1 71 ? -2.798 -6.995 3.096 1.00 96.88 71 VAL A O 1
ATOM 588 N N . ALA A 1 72 ? -3.216 -4.795 3.163 1.00 95.81 72 ALA A N 1
ATOM 589 C CA . ALA A 1 72 ? -3.040 -4.595 1.723 1.00 95.81 72 ALA A CA 1
ATOM 590 C C . ALA A 1 72 ? -1.615 -4.937 1.243 1.00 95.81 72 ALA A C 1
ATOM 592 O O . ALA A 1 72 ? -1.449 -5.440 0.135 1.00 95.81 72 ALA A O 1
ATOM 593 N N . GLU A 1 73 ? -0.601 -4.674 2.069 1.00 94.06 73 GLU A N 1
ATOM 594 C CA . GLU A 1 73 ? 0.805 -5.022 1.834 1.00 94.06 73 GLU A CA 1
ATOM 595 C C . GLU A 1 73 ? 1.024 -6.531 1.803 1.00 94.06 73 GLU A C 1
ATOM 597 O O . GLU A 1 73 ? 1.578 -7.044 0.832 1.00 94.06 73 GLU A O 1
ATOM 602 N N . ILE A 1 74 ? 0.517 -7.246 2.806 1.00 95.19 74 ILE A N 1
ATOM 603 C CA . ILE A 1 74 ? 0.614 -8.702 2.878 1.00 95.19 74 ILE A CA 1
ATOM 604 C C . ILE A 1 74 ? -0.091 -9.326 1.677 1.00 95.19 74 ILE A C 1
ATOM 606 O O . ILE A 1 74 ? 0.546 -10.063 0.930 1.00 95.19 74 ILE A O 1
ATOM 610 N N . ILE A 1 75 ? -1.353 -8.975 1.420 1.00 94.50 75 ILE A N 1
ATOM 611 C CA . ILE A 1 75 ? -2.107 -9.515 0.279 1.00 94.50 75 ILE A CA 1
ATOM 612 C C . ILE A 1 75 ? -1.424 -9.185 -1.052 1.00 94.50 75 ILE A C 1
ATOM 614 O O . ILE A 1 75 ? -1.306 -10.050 -1.917 1.00 94.50 75 ILE A O 1
ATOM 618 N N . GLY A 1 76 ? -0.938 -7.952 -1.212 1.00 89.31 76 GLY A N 1
ATOM 619 C CA . GLY A 1 76 ? -0.208 -7.535 -2.407 1.00 89.31 76 GLY A CA 1
ATOM 620 C C . GLY A 1 76 ? 1.086 -8.322 -2.631 1.00 89.31 76 GLY A C 1
ATOM 621 O O . GLY A 1 76 ? 1.426 -8.597 -3.776 1.00 89.31 76 GLY A O 1
ATOM 622 N N . SER A 1 77 ? 1.777 -8.733 -1.562 1.00 88.75 77 SER A N 1
ATOM 623 C CA . SER A 1 77 ? 3.028 -9.504 -1.654 1.00 88.75 77 SER A CA 1
ATOM 624 C C . SER A 1 77 ? 2.857 -10.934 -2.178 1.00 88.75 77 SER A C 1
ATOM 626 O O . SER A 1 77 ? 3.831 -11.537 -2.617 1.00 88.75 77 SER A O 1
ATOM 628 N N . HIS A 1 78 ? 1.629 -11.463 -2.167 1.00 87.94 78 HIS A N 1
ATOM 629 C CA . HIS A 1 78 ? 1.284 -12.779 -2.724 1.00 87.94 78 HIS A CA 1
ATOM 630 C C . HIS A 1 78 ? 0.760 -12.695 -4.165 1.00 87.94 78 HIS A C 1
ATOM 632 O O . HIS A 1 78 ? 0.202 -13.656 -4.689 1.00 87.94 78 HIS A O 1
ATOM 638 N N . HIS A 1 79 ? 0.911 -11.541 -4.820 1.00 80.56 79 HIS A N 1
ATOM 639 C CA . HIS A 1 79 ? 0.546 -11.372 -6.219 1.00 80.56 79 HIS A CA 1
ATOM 640 C C . HIS A 1 79 ? 1.737 -11.676 -7.139 1.00 80.56 79 HIS A C 1
ATOM 642 O O . HIS A 1 79 ? 2.576 -10.813 -7.387 1.00 80.56 79 HIS A O 1
ATOM 648 N N . ASP A 1 80 ? 1.786 -12.893 -7.678 1.00 69.25 80 ASP A N 1
ATOM 649 C CA . ASP A 1 80 ? 2.915 -13.393 -8.481 1.00 69.25 80 ASP A CA 1
ATOM 650 C C . ASP A 1 80 ? 2.738 -13.185 -10.008 1.00 69.25 80 ASP A C 1
ATOM 652 O O . ASP A 1 80 ? 3.250 -13.957 -10.817 1.00 69.25 80 ASP A O 1
ATOM 656 N N . LYS A 1 81 ? 2.005 -12.149 -10.444 1.00 73.50 81 LYS A N 1
ATOM 657 C CA . LYS A 1 81 ? 1.768 -11.889 -11.877 1.00 73.50 81 LYS A CA 1
ATOM 658 C C . LYS A 1 81 ? 2.938 -11.127 -12.515 1.00 73.50 81 LYS A C 1
ATOM 660 O O . LYS A 1 81 ? 3.344 -10.076 -12.017 1.00 73.50 81 LYS A O 1
ATOM 665 N N . LEU A 1 82 ? 3.425 -11.617 -13.658 1.00 74.88 82 LEU A N 1
ATOM 666 C CA . LEU A 1 82 ? 4.302 -10.852 -14.551 1.00 74.88 82 LEU A CA 1
ATOM 667 C C . LEU A 1 82 ? 3.504 -9.740 -15.239 1.00 74.88 82 LEU A C 1
ATOM 669 O O . LEU A 1 82 ? 2.385 -9.961 -15.704 1.00 74.88 82 LEU A O 1
ATOM 673 N N . LEU A 1 83 ? 4.075 -8.542 -15.305 1.00 73.81 83 LEU A N 1
ATOM 674 C CA . LEU A 1 83 ? 3.418 -7.360 -15.860 1.00 73.81 83 LEU A CA 1
ATOM 675 C C . LEU A 1 83 ? 4.160 -6.845 -17.095 1.00 73.81 83 LEU A C 1
ATOM 677 O O . LEU A 1 83 ? 5.216 -7.346 -17.462 1.00 73.81 83 LEU A O 1
ATOM 681 N N . GLY A 1 84 ? 3.545 -5.891 -17.791 1.00 68.50 84 GLY A N 1
ATOM 682 C CA . GLY A 1 84 ? 4.022 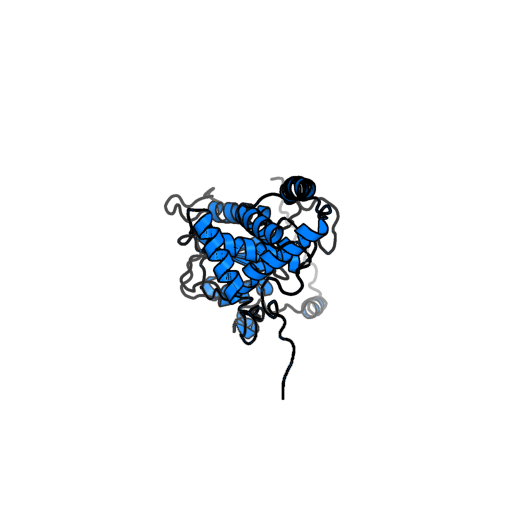-5.414 -19.086 1.00 68.50 84 GLY A CA 1
ATOM 683 C C . GLY A 1 84 ? 5.182 -4.411 -19.014 1.00 68.50 84 GLY A C 1
ATOM 684 O O . GLY A 1 84 ? 6.213 -4.660 -18.406 1.00 68.50 84 GLY A O 1
ATOM 685 N N . GLY A 1 85 ? 5.045 -3.284 -19.718 1.00 66.69 85 GLY A N 1
ATOM 686 C CA . GLY A 1 85 ? 6.143 -2.363 -20.009 1.00 66.69 85 GLY A CA 1
ATOM 687 C C . GLY A 1 85 ? 6.633 -1.576 -18.781 1.00 66.69 85 GLY A C 1
ATOM 688 O O . GLY A 1 85 ? 5.812 -1.008 -18.056 1.00 66.69 85 GLY A O 1
ATOM 689 N N . PRO A 1 86 ? 7.954 -1.484 -18.556 1.00 71.31 86 PRO A N 1
ATOM 690 C CA . PRO A 1 86 ? 8.535 -0.734 -17.446 1.00 71.31 86 PRO A CA 1
ATOM 691 C C . PRO A 1 86 ? 8.466 0.791 -17.637 1.00 71.31 86 PRO A C 1
ATOM 693 O O . PRO A 1 86 ? 8.513 1.285 -18.766 1.00 71.31 86 PRO A O 1
ATOM 696 N N . ASP A 1 87 ? 8.410 1.520 -16.520 1.00 68.31 87 ASP A N 1
ATOM 697 C CA . ASP A 1 87 ? 8.481 2.981 -16.407 1.00 68.31 87 ASP A CA 1
ATOM 698 C C . ASP A 1 87 ? 9.140 3.406 -15.091 1.00 68.31 87 ASP A C 1
ATOM 700 O O . ASP A 1 87 ? 9.011 2.742 -14.067 1.00 68.31 87 ASP A O 1
ATOM 704 N N . GLU A 1 88 ? 9.767 4.572 -15.058 1.00 65.75 88 GLU A N 1
ATOM 705 C CA . GLU A 1 88 ? 10.299 5.153 -13.827 1.00 65.75 88 GLU A CA 1
ATOM 706 C C . GLU A 1 88 ? 9.587 6.437 -13.444 1.00 65.75 88 GLU A C 1
ATOM 708 O O . GLU A 1 88 ? 9.230 7.296 -14.252 1.00 65.75 88 GLU A O 1
ATOM 713 N N . THR A 1 89 ? 9.406 6.612 -12.139 1.00 67.94 89 THR A N 1
ATOM 714 C CA . THR A 1 89 ? 8.786 7.808 -11.619 1.00 67.94 89 THR A CA 1
ATOM 715 C C . THR A 1 89 ? 9.415 8.286 -10.326 1.00 67.94 89 THR A C 1
ATOM 717 O O . THR A 1 89 ? 9.581 7.580 -9.339 1.00 67.94 89 THR A O 1
ATOM 720 N N . PHE A 1 90 ? 9.716 9.575 -10.298 1.00 70.00 90 PHE A N 1
ATOM 721 C CA . PHE A 1 90 ? 10.292 10.218 -9.125 1.00 70.00 90 PHE A CA 1
ATOM 722 C C . PHE A 1 90 ? 9.171 10.743 -8.231 1.00 70.00 90 PHE A C 1
ATOM 724 O O . PHE A 1 90 ? 8.365 11.573 -8.677 1.00 70.00 90 PHE A O 1
ATOM 731 N N . LEU A 1 91 ? 9.105 10.292 -6.973 1.00 70.12 91 LEU A N 1
ATOM 732 C CA . LEU A 1 91 ? 8.114 10.802 -6.013 1.00 70.12 91 LEU A CA 1
ATOM 733 C C . LEU A 1 91 ? 8.338 12.285 -5.740 1.00 70.12 91 LEU A C 1
ATOM 735 O O . LEU A 1 91 ? 7.394 13.077 -5.669 1.00 70.12 91 LEU A O 1
ATOM 739 N N . THR A 1 92 ? 9.598 12.669 -5.637 1.00 66.25 92 THR A N 1
ATOM 740 C CA . THR A 1 92 ? 10.055 14.035 -5.438 1.00 66.25 92 THR A CA 1
ATOM 741 C C . THR A 1 92 ? 11.061 14.347 -6.537 1.00 66.25 92 THR A C 1
ATOM 743 O O . THR A 1 92 ? 12.119 13.738 -6.613 1.00 66.25 92 THR A O 1
ATOM 746 N N . LYS A 1 93 ? 10.718 15.278 -7.430 1.00 59.00 93 LYS A N 1
ATOM 747 C CA . LYS A 1 93 ? 11.634 15.790 -8.456 1.00 59.00 93 LYS A CA 1
ATOM 748 C C . LYS A 1 93 ? 11.733 17.296 -8.296 1.00 59.00 93 LYS A C 1
ATOM 750 O O . LYS A 1 93 ? 10.718 17.971 -8.122 1.00 59.00 93 LYS A O 1
ATOM 755 N N . ARG A 1 94 ? 12.947 17.838 -8.363 1.00 51.62 94 ARG A N 1
ATOM 756 C CA . ARG A 1 94 ? 13.130 19.288 -8.455 1.00 51.62 94 ARG A CA 1
ATOM 757 C C . ARG A 1 94 ? 12.658 19.743 -9.826 1.00 51.62 94 ARG A C 1
ATOM 759 O O . ARG A 1 94 ? 13.125 19.237 -10.844 1.00 51.62 94 ARG A O 1
ATOM 766 N N . LYS A 1 95 ? 11.772 20.735 -9.859 1.00 50.38 95 LYS A N 1
ATOM 767 C CA . LYS A 1 95 ? 11.493 21.466 -11.096 1.00 50.38 95 LYS A CA 1
ATOM 768 C C . LYS A 1 95 ? 12.775 22.232 -11.466 1.00 50.38 95 LYS A C 1
ATOM 770 O O . LYS A 1 95 ? 13.256 23.033 -10.664 1.00 50.38 95 LYS A O 1
ATOM 775 N N . TYR A 1 96 ? 13.362 21.941 -12.627 1.00 52.62 96 TYR A N 1
ATOM 776 C CA . TYR A 1 96 ? 14.559 22.619 -13.161 1.00 52.62 96 TYR A CA 1
ATOM 777 C C . TYR A 1 96 ? 15.799 22.616 -12.254 1.00 52.62 96 TYR A C 1
ATOM 779 O O . TYR A 1 96 ? 16.557 23.581 -12.257 1.00 52.62 96 TYR A O 1
ATOM 787 N N . ASN A 1 97 ? 15.999 21.586 -11.424 1.00 55.7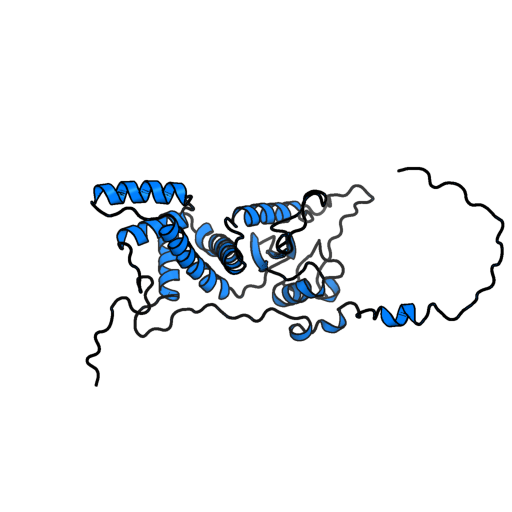8 97 ASN A N 1
ATOM 788 C CA . ASN A 1 97 ? 17.138 21.535 -10.500 1.00 55.78 97 ASN A CA 1
ATOM 789 C C . ASN A 1 97 ? 17.282 22.787 -9.601 1.00 55.78 97 ASN A C 1
ATOM 791 O O . ASN A 1 97 ? 18.377 23.069 -9.126 1.00 55.78 97 ASN A O 1
ATOM 795 N N . LYS A 1 98 ? 16.200 23.522 -9.284 1.00 51.47 98 LYS A N 1
ATOM 796 C CA . LYS A 1 98 ? 16.200 24.683 -8.356 1.00 51.47 98 LYS A CA 1
ATOM 797 C C . LYS A 1 98 ? 15.746 24.280 -6.935 1.00 51.47 98 LYS A C 1
ATOM 799 O O . LYS A 1 98 ? 14.964 23.340 -6.807 1.00 51.47 98 LYS A O 1
ATOM 804 N N . GLY A 1 99 ? 16.300 24.897 -5.873 1.00 58.88 99 GLY A N 1
ATOM 805 C CA . GLY A 1 99 ? 16.053 24.557 -4.446 1.00 58.88 99 GLY A CA 1
ATOM 806 C C . GLY A 1 99 ? 17.252 24.035 -3.608 1.00 58.88 99 GLY A C 1
ATOM 807 O O . GLY A 1 99 ? 18.388 23.938 -4.075 1.00 58.88 99 GLY A O 1
ATOM 808 N N . ARG A 1 100 ? 17.031 23.682 -2.333 1.00 47.41 100 ARG A N 1
ATOM 809 C CA . ARG A 1 100 ? 18.078 23.143 -1.431 1.00 47.41 100 ARG A CA 1
ATOM 810 C C . ARG A 1 100 ? 18.224 21.625 -1.625 1.00 47.41 100 ARG A C 1
ATOM 812 O O . ARG A 1 100 ? 17.224 20.918 -1.699 1.00 47.41 100 ARG A O 1
ATOM 819 N N . LYS A 1 101 ? 19.456 21.105 -1.734 1.00 50.62 101 LYS A N 1
ATOM 820 C CA . LYS A 1 101 ? 19.721 19.652 -1.735 1.00 50.62 101 LYS A CA 1
ATOM 821 C C . LYS A 1 101 ? 19.576 19.146 -0.297 1.00 50.62 101 LYS A C 1
ATOM 823 O O . LYS A 1 101 ? 20.387 19.508 0.547 1.00 50.62 101 LYS A O 1
ATOM 828 N N . THR A 1 102 ? 18.568 18.333 -0.002 1.00 53.94 102 THR A N 1
ATOM 829 C CA . THR A 1 102 ? 18.590 17.489 1.203 1.00 53.94 102 THR A CA 1
ATOM 830 C C . THR A 1 102 ? 18.921 16.061 0.772 1.00 53.94 102 THR A C 1
ATOM 832 O O . THR A 1 102 ? 18.498 15.627 -0.299 1.00 53.94 102 THR A O 1
ATOM 835 N N . LYS A 1 103 ? 19.727 15.336 1.560 1.00 47.59 103 LYS A N 1
ATOM 836 C CA . LYS A 1 103 ? 20.162 13.953 1.258 1.00 47.59 103 LYS A CA 1
ATOM 837 C C . LYS A 1 103 ? 18.990 12.968 1.069 1.00 47.59 103 LYS A C 1
ATOM 839 O O . LYS A 1 103 ? 19.190 11.897 0.523 1.00 47.59 103 LYS A O 1
ATOM 844 N N . THR A 1 104 ? 17.781 13.343 1.483 1.00 52.06 104 THR A N 1
ATOM 845 C CA . THR A 1 104 ? 16.555 12.531 1.486 1.00 52.06 104 THR A CA 1
ATOM 846 C C . THR A 1 104 ? 15.565 12.868 0.361 1.00 52.06 104 THR A C 1
ATOM 848 O O . THR A 1 104 ? 14.432 12.395 0.388 1.00 52.06 104 THR A O 1
ATOM 851 N N . MET A 1 105 ? 15.933 13.707 -0.618 1.00 57.00 105 MET A N 1
ATOM 852 C CA . MET A 1 105 ? 14.925 14.413 -1.425 1.00 57.00 105 MET A CA 1
ATOM 853 C C . MET A 1 105 ? 14.521 13.818 -2.775 1.00 57.00 105 MET A C 1
ATOM 855 O O . MET A 1 105 ? 13.634 14.398 -3.395 1.00 57.00 105 MET A O 1
ATOM 859 N N . THR A 1 106 ? 15.061 12.685 -3.220 1.00 65.94 106 THR A N 1
ATOM 860 C CA . THR A 1 106 ? 14.571 12.000 -4.432 1.00 65.94 106 THR A CA 1
ATOM 861 C C . THR A 1 106 ? 14.462 10.512 -4.159 1.00 65.94 106 THR A C 1
ATOM 863 O O . THR A 1 106 ? 15.457 9.801 -4.179 1.00 65.94 106 THR A O 1
ATOM 866 N N . GLN A 1 107 ? 13.244 10.053 -3.889 1.00 78.12 107 GLN A N 1
ATOM 867 C CA . GLN A 1 107 ? 12.925 8.630 -3.890 1.00 78.12 107 GLN A CA 1
ATOM 868 C C . GLN A 1 107 ? 12.534 8.236 -5.305 1.00 78.12 107 GLN A C 1
ATOM 870 O O . GLN A 1 107 ? 11.577 8.786 -5.873 1.00 78.12 107 GLN A O 1
ATOM 875 N N . VAL A 1 108 ? 13.308 7.316 -5.865 1.00 80.12 108 VAL A N 1
ATOM 876 C CA . VAL A 1 108 ? 13.048 6.745 -7.177 1.00 80.12 108 VAL A CA 1
ATOM 877 C C . VAL A 1 108 ? 12.083 5.588 -6.975 1.00 80.12 108 VAL A C 1
ATOM 879 O O . VAL A 1 108 ? 12.348 4.663 -6.207 1.00 80.12 108 VAL A O 1
ATOM 882 N N . VAL A 1 109 ? 10.928 5.678 -7.623 1.00 83.12 109 VAL A N 1
ATOM 883 C CA . VAL A 1 109 ? 9.983 4.576 -7.697 1.00 83.12 109 VAL A CA 1
ATOM 884 C C . VAL A 1 109 ? 10.000 4.053 -9.116 1.00 83.12 109 VAL A C 1
ATOM 886 O O . VAL A 1 109 ? 9.731 4.783 -10.064 1.00 83.12 109 VAL A O 1
ATOM 889 N N . PHE A 1 110 ? 10.303 2.777 -9.248 1.00 83.00 110 PHE A N 1
ATOM 890 C CA . PHE A 1 110 ? 10.281 2.072 -10.507 1.00 83.00 110 PHE A CA 1
ATOM 891 C C . PHE A 1 110 ? 8.958 1.320 -10.648 1.00 83.00 110 PHE A C 1
ATOM 893 O O . PHE A 1 110 ? 8.595 0.541 -9.772 1.00 83.00 110 PHE A O 1
ATOM 900 N N . GLY A 1 111 ? 8.204 1.595 -11.704 1.00 80.94 111 GLY A N 1
ATOM 901 C CA . GLY A 1 111 ? 6.934 0.955 -12.016 1.00 80.94 111 GLY A CA 1
ATOM 902 C C . GLY A 1 111 ? 7.064 -0.014 -13.186 1.00 80.94 111 GLY A C 1
ATOM 903 O O . GLY A 1 111 ? 7.817 0.211 -14.123 1.00 80.94 111 GLY A O 1
ATOM 904 N N . ILE A 1 112 ? 6.294 -1.091 -13.168 1.00 78.44 112 ILE A N 1
ATOM 905 C CA . ILE A 1 112 ? 6.096 -1.954 -14.334 1.00 78.44 112 ILE A CA 1
ATOM 906 C C . ILE A 1 112 ? 4.602 -2.009 -14.584 1.00 78.44 112 ILE A C 1
ATOM 908 O O . ILE A 1 112 ? 3.850 -2.337 -13.669 1.00 78.44 112 ILE A O 1
ATOM 912 N N . TYR A 1 113 ? 4.171 -1.646 -15.792 1.00 77.25 113 TYR A N 1
ATOM 913 C CA . TYR A 1 113 ? 2.766 -1.439 -16.122 1.00 77.25 113 TYR A CA 1
ATOM 914 C C . TYR A 1 113 ? 2.365 -2.145 -17.420 1.00 77.25 113 TYR A C 1
ATOM 916 O O . TYR A 1 113 ? 2.875 -1.862 -18.504 1.00 77.25 113 TYR A O 1
ATOM 924 N N . CYS A 1 114 ? 1.374 -3.027 -17.332 1.00 75.19 114 CYS A N 1
ATOM 925 C CA . CYS A 1 114 ? 0.710 -3.595 -18.497 1.00 75.19 114 CYS A CA 1
ATOM 926 C C . CYS A 1 114 ? -0.309 -2.593 -19.059 1.00 75.19 114 CYS A C 1
ATOM 928 O O . CYS A 1 114 ? -1.270 -2.227 -18.378 1.00 75.19 114 CYS A O 1
ATOM 930 N N . ARG A 1 115 ? -0.115 -2.142 -20.307 1.00 68.94 115 ARG A N 1
ATOM 931 C CA . ARG A 1 115 ? -1.036 -1.192 -20.960 1.00 68.94 115 ARG A CA 1
ATOM 932 C C . ARG A 1 115 ? -2.407 -1.804 -21.234 1.00 68.94 115 ARG A C 1
ATOM 934 O O . ARG A 1 115 ? -3.401 -1.090 -21.099 1.00 68.94 115 ARG A O 1
ATOM 941 N N . ASP A 1 116 ? -2.436 -3.088 -21.567 1.00 67.62 116 ASP A N 1
ATOM 942 C CA . ASP A 1 116 ? -3.654 -3.800 -21.952 1.00 67.62 116 ASP A CA 1
ATOM 943 C C . ASP A 1 116 ? -4.531 -4.076 -20.727 1.00 67.62 116 ASP A C 1
ATOM 945 O O . ASP A 1 116 ? -5.687 -3.653 -20.677 1.00 67.62 116 ASP A O 1
ATOM 949 N N . ASP A 1 117 ? -3.938 -4.652 -19.679 1.00 68.75 117 ASP A N 1
ATOM 950 C CA . ASP A 1 117 ? -4.649 -5.004 -18.441 1.00 68.75 117 ASP A CA 1
ATOM 951 C C . ASP A 1 117 ? -4.855 -3.811 -17.497 1.00 68.75 117 ASP A C 1
ATOM 953 O O . ASP A 1 117 ? -5.633 -3.872 -16.545 1.00 68.75 117 ASP A O 1
ATOM 957 N N . LYS A 1 118 ? -4.147 -2.703 -17.737 1.00 71.19 118 LYS A N 1
ATOM 958 C CA . LYS A 1 118 ? -4.089 -1.526 -16.855 1.00 71.19 118 LYS A CA 1
ATOM 959 C C . LYS A 1 118 ? -3.632 -1.834 -15.425 1.00 71.19 118 LYS A C 1
ATOM 961 O O . LYS A 1 118 ? -3.980 -1.122 -14.470 1.00 71.19 118 LYS A O 1
ATOM 966 N N . GLU A 1 119 ? -2.834 -2.880 -15.281 1.00 74.75 119 GLU A N 1
ATOM 967 C CA . GLU A 1 119 ? -2.248 -3.322 -14.022 1.00 74.75 119 GLU A CA 1
ATOM 968 C C . GLU A 1 119 ? -0.793 -2.883 -13.937 1.00 74.75 119 GLU A C 1
ATOM 970 O O . GLU A 1 119 ? -0.067 -2.900 -14.930 1.00 74.75 119 GLU A O 1
ATOM 975 N N . GLY A 1 120 ? -0.359 -2.484 -12.742 1.00 75.88 120 GLY A N 1
ATOM 976 C CA . GLY A 1 120 ? 1.016 -2.070 -12.525 1.00 75.88 120 GLY A CA 1
ATOM 977 C C . GLY A 1 120 ? 1.502 -2.364 -11.122 1.00 75.88 120 GLY A C 1
ATOM 978 O O . GLY A 1 120 ? 0.763 -2.161 -10.160 1.00 75.88 120 GLY A O 1
ATOM 979 N N . ILE A 1 121 ? 2.750 -2.800 -11.019 1.00 79.75 121 ILE A N 1
ATOM 980 C CA . ILE A 1 121 ? 3.482 -2.951 -9.765 1.00 79.75 121 ILE A CA 1
ATOM 981 C C . ILE A 1 121 ? 4.493 -1.817 -9.651 1.00 79.75 121 ILE A C 1
ATOM 983 O O . ILE A 1 121 ? 5.037 -1.355 -10.650 1.00 79.75 121 ILE A O 1
ATOM 987 N N . PHE A 1 122 ? 4.737 -1.352 -8.431 1.00 84.62 122 PHE A N 1
ATOM 988 C CA . PHE A 1 122 ? 5.710 -0.303 -8.167 1.00 84.62 122 PHE A CA 1
ATOM 989 C C . PHE A 1 122 ? 6.706 -0.775 -7.115 1.00 84.62 122 PHE A C 1
ATOM 991 O O . PHE A 1 122 ? 6.339 -1.442 -6.149 1.00 84.62 122 PHE A O 1
ATOM 998 N N . PHE A 1 123 ? 7.952 -0.353 -7.271 1.00 85.75 123 PHE A N 1
ATOM 999 C CA . PHE A 1 123 ? 9.075 -0.703 -6.423 1.00 85.75 123 PHE A CA 1
ATOM 1000 C C . PHE A 1 123 ? 9.827 0.545 -6.008 1.00 85.75 123 PHE A C 1
ATOM 1002 O O . PHE A 1 123 ? 10.076 1.428 -6.824 1.00 85.75 123 PHE A O 1
ATOM 1009 N N . LEU A 1 124 ? 10.230 0.609 -4.747 1.00 86.94 124 LEU A N 1
ATOM 1010 C CA . LEU A 1 124 ? 11.223 1.586 -4.345 1.00 86.94 124 LEU A CA 1
ATOM 1011 C C . LEU A 1 124 ? 12.609 1.063 -4.746 1.00 86.94 124 LEU A C 1
ATOM 1013 O O . LEU A 1 124 ? 12.909 -0.117 -4.543 1.00 86.94 124 LEU A O 1
ATOM 1017 N N . VAL A 1 125 ? 13.422 1.918 -5.361 1.00 85.06 125 VAL A N 1
ATOM 1018 C CA . VAL A 1 125 ? 14.766 1.572 -5.844 1.00 85.06 125 VAL A CA 1
ATOM 1019 C C . VAL A 1 125 ? 15.799 2.576 -5.353 1.00 85.06 125 VAL A C 1
ATOM 1021 O O . VAL A 1 125 ? 15.494 3.752 -5.148 1.00 85.06 125 VAL A O 1
ATOM 1024 N N . ASP A 1 126 ? 17.035 2.100 -5.204 1.00 81.56 126 ASP A N 1
ATOM 1025 C CA . ASP A 1 126 ? 18.162 2.894 -4.704 1.00 81.56 126 ASP A CA 1
ATOM 1026 C C . ASP A 1 126 ? 18.634 3.963 -5.700 1.00 81.56 126 ASP A C 1
ATOM 1028 O O . ASP A 1 126 ? 19.286 4.940 -5.322 1.00 81.56 126 ASP A O 1
ATOM 1032 N N . GLY A 1 127 ? 18.293 3.805 -6.980 1.00 81.12 127 GLY A N 1
ATOM 1033 C CA . GLY A 1 127 ? 18.709 4.712 -8.036 1.00 81.12 127 GLY A CA 1
ATOM 1034 C C . GLY A 1 127 ? 17.960 4.511 -9.349 1.00 81.12 127 GLY A C 1
ATOM 1035 O O . GLY A 1 127 ? 17.115 3.634 -9.491 1.00 81.12 127 GLY A O 1
ATOM 1036 N N . GLU A 1 128 ? 18.286 5.371 -10.311 1.00 78.12 128 GLU A N 1
ATOM 1037 C CA . GLU A 1 128 ? 17.745 5.378 -11.680 1.00 78.12 128 GLU A CA 1
ATOM 1038 C C . GLU A 1 128 ? 18.683 4.684 -12.685 1.00 78.12 128 GLU A C 1
ATOM 1040 O O . GLU A 1 128 ? 18.491 4.754 -13.896 1.00 78.12 128 GLU A O 1
ATOM 1045 N N . LYS A 1 129 ? 19.766 4.050 -12.213 1.00 83.19 129 LYS A N 1
ATOM 1046 C CA . LYS A 1 129 ? 20.759 3.460 -13.112 1.00 83.19 129 LYS A CA 1
ATOM 1047 C C . LYS A 1 129 ? 20.321 2.074 -13.557 1.00 83.19 129 LYS A C 1
ATOM 1049 O O . LYS A 1 129 ? 19.662 1.336 -12.834 1.00 83.19 129 LYS A O 1
ATOM 1054 N N . LYS A 1 130 ? 20.834 1.668 -14.718 1.00 82.12 130 LYS A N 1
ATOM 1055 C CA . LYS A 1 130 ? 20.679 0.326 -15.295 1.00 82.12 130 LYS A CA 1
ATOM 1056 C C . LYS A 1 130 ? 20.827 -0.809 -14.265 1.00 82.12 130 LYS A C 1
ATOM 1058 O O . LYS A 1 130 ? 19.954 -1.661 -14.193 1.00 82.12 130 LYS A O 1
ATOM 1063 N N . LYS A 1 131 ? 21.864 -0.770 -13.423 1.00 84.94 131 LYS A N 1
ATOM 1064 C CA . LYS A 1 131 ? 22.109 -1.769 -12.366 1.00 84.94 131 LYS A CA 1
ATOM 1065 C C . LYS A 1 131 ? 21.014 -1.856 -11.287 1.00 84.94 131 LYS A C 1
ATOM 1067 O O . LYS A 1 131 ? 20.860 -2.909 -10.688 1.00 84.94 131 LYS A O 1
ATOM 1072 N N . ASP A 1 132 ? 20.280 -0.768 -11.048 1.00 83.31 132 ASP A N 1
ATOM 1073 C CA . ASP A 1 132 ? 19.256 -0.667 -10.000 1.00 83.31 132 ASP A CA 1
ATOM 1074 C C . ASP A 1 132 ? 17.868 -1.067 -10.549 1.00 83.31 132 ASP A C 1
ATOM 1076 O O . ASP A 1 132 ? 17.013 -1.560 -9.814 1.00 83.31 132 ASP A O 1
ATOM 1080 N N . LEU A 1 133 ? 17.646 -0.865 -11.856 1.00 85.56 133 LEU A N 1
ATOM 1081 C CA . LEU A 1 133 ? 16.353 -1.076 -12.518 1.00 85.56 133 LEU A CA 1
ATOM 1082 C C . LEU A 1 133 ? 16.261 -2.417 -13.258 1.00 85.56 133 LEU A C 1
ATOM 1084 O O . LEU A 1 133 ? 15.238 -3.095 -13.186 1.00 85.56 133 LEU A O 1
ATOM 1088 N N . TRP A 1 134 ? 17.318 -2.819 -13.969 1.00 86.31 134 TRP A N 1
ATOM 1089 C CA . TRP A 1 134 ? 17.291 -3.993 -14.850 1.00 86.31 134 TRP A CA 1
ATOM 1090 C C . TRP A 1 134 ? 17.016 -5.317 -14.141 1.00 86.31 134 TRP A C 1
ATOM 1092 O O . TRP A 1 134 ? 16.269 -6.105 -14.714 1.00 86.31 134 TRP A O 1
ATOM 1102 N N . PRO A 1 135 ? 17.507 -5.567 -12.912 1.00 88.00 135 PRO A N 1
ATOM 1103 C CA . PRO A 1 135 ? 17.127 -6.779 -12.194 1.00 88.00 135 PRO A CA 1
ATOM 1104 C C . PRO A 1 135 ? 15.610 -6.877 -11.962 1.00 88.00 135 PRO A C 1
ATOM 1106 O O . PRO A 1 135 ? 15.010 -7.939 -12.086 1.00 88.00 135 PRO A O 1
ATOM 1109 N N . ARG A 1 136 ? 14.946 -5.746 -11.682 1.00 86.88 136 ARG A N 1
ATOM 1110 C CA . ARG A 1 136 ? 13.485 -5.709 -11.506 1.00 86.88 136 ARG A CA 1
ATOM 1111 C C . ARG A 1 136 ? 12.747 -5.905 -12.822 1.00 86.88 136 ARG A C 1
ATOM 1113 O O . ARG A 1 136 ? 11.722 -6.576 -12.832 1.00 86.88 136 ARG A O 1
ATOM 1120 N N . ILE A 1 137 ? 13.268 -5.334 -13.908 1.00 84.50 137 ILE A N 1
ATOM 1121 C CA . ILE A 1 137 ? 12.739 -5.555 -15.257 1.00 84.50 137 ILE A CA 1
ATOM 1122 C C . ILE A 1 137 ? 12.820 -7.044 -15.602 1.00 84.50 137 ILE A C 1
ATOM 1124 O O . ILE A 1 137 ? 11.805 -7.614 -15.975 1.00 84.50 137 ILE A O 1
ATOM 1128 N N . ALA A 1 138 ? 13.986 -7.673 -15.434 1.00 83.88 138 ALA A N 1
ATOM 1129 C CA . ALA A 1 138 ? 14.211 -9.077 -15.780 1.00 83.88 138 ALA A CA 1
ATOM 1130 C C . ALA A 1 138 ? 13.236 -10.012 -15.054 1.00 83.88 138 ALA A C 1
ATOM 1132 O O . ALA A 1 138 ? 12.622 -10.871 -15.678 1.00 83.88 138 ALA A O 1
ATOM 1133 N N . ARG A 1 139 ? 13.036 -9.780 -13.751 1.00 85.62 139 ARG A N 1
ATOM 1134 C CA . ARG A 1 139 ? 12.176 -10.619 -12.916 1.00 85.62 139 ARG A CA 1
ATOM 1135 C C . ARG A 1 139 ? 10.680 -10.440 -13.174 1.00 85.62 139 ARG A C 1
ATOM 1137 O O . ARG A 1 139 ? 9.924 -11.393 -13.020 1.00 85.62 139 ARG A O 1
ATOM 1144 N N . HIS A 1 140 ? 10.230 -9.216 -13.451 1.00 82.50 140 HIS A N 1
ATOM 1145 C CA . HIS A 1 140 ? 8.805 -8.867 -13.364 1.00 82.50 140 HIS A CA 1
ATOM 1146 C C . HIS A 1 140 ? 8.167 -8.412 -14.682 1.00 82.50 140 HIS A C 1
ATOM 1148 O O . HIS A 1 140 ? 6.936 -8.371 -14.751 1.00 82.50 140 HIS A O 1
ATOM 1154 N N . CYS A 1 141 ? 8.952 -8.071 -15.707 1.00 80.94 141 CYS A N 1
ATOM 1155 C CA . CYS A 1 141 ? 8.422 -7.787 -17.040 1.00 80.94 141 CYS A CA 1
ATOM 1156 C C . CYS A 1 141 ? 8.223 -9.085 -17.830 1.00 80.94 141 CYS A C 1
ATOM 1158 O O . CYS A 1 141 ? 9.074 -9.971 -17.804 1.00 80.94 141 CYS A O 1
ATOM 1160 N N . ASN A 1 142 ? 7.137 -9.175 -18.595 1.00 77.00 142 ASN A N 1
ATOM 1161 C CA . ASN A 1 142 ? 6.966 -10.250 -19.568 1.00 77.00 142 ASN A CA 1
ATOM 1162 C C . ASN A 1 142 ? 8.021 -10.105 -20.701 1.00 77.00 142 ASN A C 1
ATOM 1164 O O . ASN A 1 142 ? 8.174 -8.998 -21.231 1.00 77.00 142 ASN A O 1
ATOM 1168 N N . PRO A 1 143 ? 8.734 -11.176 -21.101 1.00 72.94 143 PRO A N 1
ATOM 1169 C CA . PRO A 1 143 ? 9.727 -11.123 -22.178 1.00 72.94 143 PRO A CA 1
ATOM 1170 C C . PRO A 1 143 ? 9.197 -10.615 -23.527 1.00 72.94 143 PRO A C 1
ATOM 1172 O O . PRO A 1 143 ? 9.932 -9.970 -24.269 1.00 72.94 143 PRO A O 1
ATOM 1175 N N . GLU A 1 144 ? 7.916 -10.834 -23.823 1.00 68.81 144 GLU A N 1
ATOM 1176 C CA . GLU A 1 144 ? 7.282 -10.433 -25.089 1.00 68.81 144 GLU A CA 1
ATOM 1177 C C . GLU A 1 144 ? 6.864 -8.950 -25.113 1.00 68.81 144 GLU A C 1
ATOM 1179 O O . GLU A 1 144 ? 6.194 -8.477 -26.035 1.00 68.81 144 GLU A O 1
ATOM 1184 N N . THR A 1 145 ? 7.216 -8.174 -24.084 1.00 66.50 145 THR A N 1
ATOM 1185 C CA . THR A 1 145 ? 6.673 -6.823 -23.939 1.00 66.50 145 THR A CA 1
ATOM 1186 C C . THR A 1 145 ? 7.336 -5.807 -24.870 1.00 66.50 145 THR A C 1
ATOM 1188 O O . THR A 1 145 ? 8.559 -5.701 -24.955 1.00 66.50 145 THR A O 1
ATOM 1191 N N . SER A 1 146 ? 6.529 -4.937 -25.487 1.00 62.00 146 SER A N 1
ATOM 1192 C CA . SER A 1 146 ? 7.036 -3.735 -26.154 1.00 62.00 146 SER A CA 1
ATOM 1193 C C . SER A 1 146 ? 7.394 -2.645 -25.136 1.00 62.00 146 SER A C 1
ATOM 1195 O O . SER A 1 146 ? 6.527 -2.200 -24.376 1.00 62.00 146 SER A O 1
ATOM 1197 N N . VAL A 1 147 ? 8.639 -2.165 -25.147 1.00 63.25 147 VAL A N 1
ATOM 1198 C CA . VAL A 1 147 ? 9.133 -1.142 -24.208 1.00 63.25 147 VAL A CA 1
ATOM 1199 C C . VAL A 1 147 ? 9.555 0.113 -24.968 1.00 63.25 147 VAL A C 1
ATOM 1201 O O . VAL A 1 147 ? 10.265 0.045 -25.964 1.00 63.25 147 VAL A O 1
ATOM 1204 N N . THR A 1 148 ? 9.107 1.281 -24.504 1.00 59.03 148 THR A N 1
ATOM 1205 C CA . THR A 1 148 ? 9.353 2.581 -25.164 1.00 59.03 148 THR A CA 1
ATOM 1206 C C . THR A 1 148 ? 10.478 3.412 -24.541 1.00 59.03 148 THR A C 1
ATOM 1208 O O . THR A 1 148 ? 10.996 4.304 -25.200 1.00 59.03 148 THR A O 1
ATOM 1211 N N . GLN A 1 149 ? 10.826 3.192 -23.268 1.00 61.81 149 GLN A N 1
ATOM 1212 C CA . GLN A 1 149 ? 11.710 4.105 -22.519 1.00 61.81 149 GLN A CA 1
ATOM 1213 C C . GLN A 1 149 ? 13.130 3.580 -22.279 1.00 61.81 149 GLN A C 1
ATOM 1215 O O . GLN A 1 149 ? 14.053 4.375 -22.115 1.00 61.81 149 GLN A O 1
ATOM 1220 N N . TYR A 1 150 ? 13.325 2.261 -22.255 1.00 67.25 150 TYR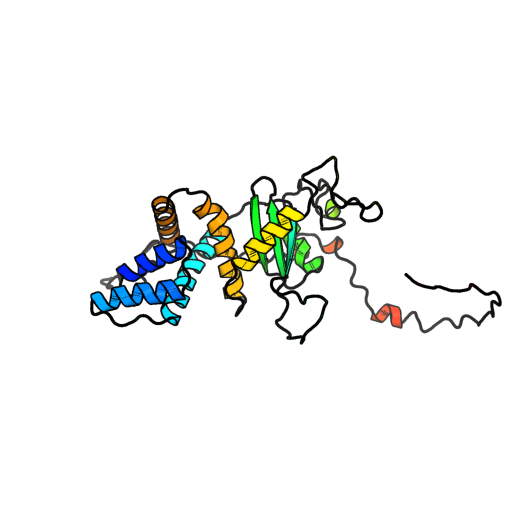 A N 1
ATOM 1221 C CA . TYR A 1 150 ? 14.610 1.666 -21.897 1.00 67.25 150 TYR A CA 1
ATOM 1222 C C . TYR A 1 150 ? 15.349 1.188 -23.138 1.00 67.25 150 TYR A C 1
ATOM 1224 O O . TYR A 1 150 ? 15.030 0.156 -23.726 1.00 67.25 150 TYR A O 1
ATOM 1232 N N . HIS A 1 151 ? 16.375 1.945 -23.517 1.00 64.00 151 HIS A N 1
ATOM 1233 C CA . HIS A 1 151 ? 17.226 1.595 -24.641 1.00 64.00 151 HIS A CA 1
ATOM 1234 C C . HIS A 1 151 ? 17.949 0.259 -24.395 1.00 64.00 151 HIS A C 1
ATOM 1236 O O . HIS A 1 151 ? 18.410 -0.016 -23.284 1.00 64.00 151 HIS A O 1
ATOM 1242 N N . ASN A 1 152 ? 18.090 -0.554 -25.447 1.00 69.44 152 ASN A N 1
ATOM 1243 C CA . ASN A 1 152 ? 18.686 -1.895 -25.402 1.00 69.44 152 ASN A CA 1
ATOM 1244 C C . ASN A 1 152 ? 17.951 -2.914 -24.511 1.00 69.44 152 ASN A C 1
ATOM 1246 O O . ASN A 1 152 ? 18.565 -3.901 -24.106 1.00 69.44 152 ASN A O 1
ATOM 1250 N N . ILE A 1 153 ? 16.658 -2.719 -24.228 1.00 72.19 153 ILE A N 1
ATOM 1251 C CA . ILE A 1 153 ? 15.814 -3.731 -23.564 1.00 72.19 153 ILE A CA 1
ATOM 1252 C C . ILE A 1 153 ? 15.860 -5.087 -24.287 1.00 72.19 153 ILE A C 1
ATOM 1254 O O . ILE A 1 153 ? 15.818 -6.134 -23.659 1.00 72.19 153 ILE A O 1
ATOM 1258 N N . ASN A 1 154 ? 16.042 -5.063 -25.605 1.00 70.25 154 ASN A N 1
ATOM 1259 C CA . ASN A 1 154 ? 16.159 -6.227 -26.474 1.00 70.25 154 ASN A CA 1
ATOM 1260 C C . ASN A 1 154 ? 17.411 -7.083 -26.186 1.00 70.25 154 ASN A C 1
ATOM 1262 O O . ASN A 1 154 ? 17.506 -8.209 -26.650 1.00 70.25 154 ASN A O 1
ATOM 1266 N N . LYS A 1 155 ? 18.371 -6.579 -25.393 1.00 75.38 155 LYS A N 1
ATOM 1267 C CA . LYS A 1 155 ? 19.457 -7.404 -24.833 1.00 75.38 155 LYS A CA 1
ATOM 1268 C C . LYS A 1 155 ? 19.012 -8.225 -23.622 1.00 75.38 155 LYS A C 1
ATOM 1270 O O . LYS A 1 155 ? 19.646 -9.224 -23.317 1.00 75.38 155 LYS A O 1
ATOM 1275 N N . LEU A 1 156 ? 17.988 -7.756 -22.910 1.00 74.25 156 LEU A N 1
ATOM 1276 C CA . LEU A 1 156 ? 17.403 -8.425 -21.750 1.00 74.25 156 LEU A CA 1
ATOM 1277 C C . LEU A 1 156 ? 16.364 -9.463 -22.186 1.00 74.25 156 LEU A C 1
ATOM 1279 O O . LEU A 1 156 ? 16.297 -10.545 -21.618 1.00 74.25 156 LEU A O 1
ATOM 1283 N N . PHE A 1 157 ? 15.589 -9.137 -23.220 1.00 75.25 157 PHE A N 1
ATOM 1284 C CA . PHE A 1 157 ? 14.588 -10.015 -23.810 1.00 75.25 157 PHE A CA 1
ATOM 1285 C C . PHE A 1 157 ? 14.765 -10.016 -25.326 1.00 75.25 157 PHE A C 1
ATOM 1287 O O . PHE A 1 157 ? 14.553 -8.984 -25.961 1.00 75.25 157 PHE A O 1
ATOM 1294 N N . ASN A 1 158 ? 15.146 -11.153 -25.910 1.00 65.38 158 ASN A N 1
ATOM 1295 C CA . ASN A 1 158 ? 15.417 -11.254 -27.351 1.00 65.38 158 ASN A CA 1
ATOM 1296 C C . ASN A 1 158 ? 14.222 -10.812 -28.220 1.00 65.38 158 ASN A C 1
ATOM 1298 O O . ASN A 1 158 ? 14.429 -10.274 -29.306 1.00 65.38 158 ASN A O 1
ATOM 1302 N N . ASP A 1 159 ? 12.999 -10.967 -27.706 1.00 62.53 159 ASP A N 1
ATOM 1303 C CA . ASP A 1 159 ? 11.747 -10.679 -28.415 1.00 62.53 159 ASP A CA 1
ATOM 1304 C C . ASP A 1 159 ? 11.147 -9.296 -28.087 1.00 62.53 159 ASP A C 1
ATOM 1306 O O . ASP A 1 159 ? 10.101 -8.921 -28.621 1.00 62.53 159 ASP A O 1
ATOM 1310 N N . ALA A 1 160 ? 11.791 -8.494 -27.228 1.00 61.16 160 ALA A N 1
ATOM 1311 C CA . ALA A 1 160 ? 11.245 -7.194 -26.846 1.00 61.16 160 ALA A CA 1
ATOM 1312 C C . ALA A 1 160 ? 11.372 -6.158 -27.973 1.00 61.16 160 ALA A C 1
ATOM 1314 O O . ALA A 1 160 ? 12.464 -5.793 -28.418 1.00 61.16 160 ALA A O 1
ATOM 1315 N N . ILE A 1 161 ? 10.236 -5.591 -28.379 1.00 61.19 161 ILE A N 1
ATOM 1316 C CA . ILE A 1 161 ? 10.186 -4.531 -29.390 1.00 61.19 161 ILE A CA 1
ATOM 1317 C C . ILE A 1 161 ? 10.438 -3.177 -28.722 1.00 61.19 161 ILE A C 1
ATOM 1319 O O . ILE A 1 161 ? 9.590 -2.662 -27.984 1.00 61.19 161 ILE A O 1
ATOM 1323 N N . HIS A 1 162 ? 11.582 -2.559 -29.026 1.00 60.84 162 HIS A N 1
ATOM 1324 C CA . HIS A 1 162 ? 11.844 -1.173 -28.647 1.00 60.84 162 HIS A CA 1
ATOM 1325 C C . HIS A 1 162 ? 11.131 -0.212 -29.604 1.00 60.84 162 HIS A C 1
ATOM 1327 O O . HIS A 1 162 ? 11.539 -0.044 -30.756 1.00 60.84 162 HIS A O 1
ATOM 1333 N N . LYS A 1 163 ? 10.068 0.448 -29.135 1.00 62.12 163 LYS A N 1
ATOM 1334 C CA . LYS A 1 163 ? 9.358 1.462 -29.930 1.00 62.12 163 LYS A CA 1
ATOM 1335 C C . LYS A 1 163 ? 10.029 2.822 -29.738 1.00 62.12 163 LYS A C 1
ATOM 1337 O O . LYS A 1 163 ? 10.059 3.348 -28.630 1.00 62.12 163 LYS A O 1
ATOM 1342 N N . THR A 1 164 ? 10.551 3.398 -30.817 1.00 56.34 164 THR A N 1
ATOM 1343 C CA . THR A 1 164 ? 11.270 4.684 -30.795 1.00 56.34 164 THR A CA 1
ATOM 1344 C C . THR A 1 164 ? 10.419 5.788 -31.426 1.00 56.34 164 THR A C 1
ATOM 1346 O O . THR A 1 164 ? 9.794 5.572 -32.464 1.00 56.34 164 THR A O 1
ATOM 1349 N N . THR A 1 165 ? 10.401 6.983 -30.834 1.00 50.97 165 THR A N 1
ATOM 1350 C CA . THR A 1 165 ? 9.818 8.200 -31.431 1.00 50.97 165 THR A CA 1
ATOM 1351 C C . THR A 1 165 ? 10.925 9.102 -31.974 1.00 50.97 165 THR A C 1
ATOM 1353 O O . THR A 1 165 ? 11.920 9.351 -31.293 1.00 50.97 165 THR A O 1
ATOM 1356 N N . ASN A 1 166 ? 10.788 9.593 -33.211 1.00 54.66 166 ASN A N 1
ATOM 1357 C CA . ASN A 1 166 ? 11.797 10.454 -33.827 1.00 54.66 166 ASN A CA 1
ATOM 1358 C C . ASN A 1 166 ? 11.542 11.934 -33.506 1.00 54.66 166 ASN A C 1
ATOM 1360 O O . ASN A 1 166 ? 10.888 12.663 -34.255 1.00 54.66 166 ASN A O 1
ATOM 1364 N N . HIS A 1 167 ? 12.135 12.401 -32.409 1.00 49.09 167 HIS A N 1
ATOM 1365 C CA . HIS A 1 167 ? 12.011 13.793 -31.974 1.00 49.09 167 HIS A CA 1
ATOM 1366 C C . HIS A 1 167 ? 12.625 14.808 -32.954 1.00 49.09 167 HIS A C 1
ATOM 1368 O O . HIS A 1 167 ? 12.163 15.944 -32.998 1.00 49.09 167 HIS A O 1
ATOM 1374 N N . LYS A 1 168 ? 13.598 14.412 -33.794 1.00 55.84 168 LYS A N 1
ATOM 1375 C CA . LYS A 1 168 ? 14.192 15.306 -34.809 1.00 55.84 168 LYS A CA 1
ATOM 1376 C C . LYS A 1 168 ? 13.220 15.648 -35.943 1.00 55.84 168 LYS A C 1
ATOM 1378 O O . LYS A 1 168 ? 13.400 16.660 -36.605 1.00 55.84 168 LYS A O 1
ATOM 1383 N N . LYS A 1 169 ? 12.192 14.822 -36.165 1.00 56.75 169 LYS A N 1
ATOM 1384 C CA . LYS A 1 169 ? 11.155 15.038 -37.189 1.00 56.75 169 LYS A CA 1
ATOM 1385 C C . LYS A 1 169 ? 9.844 15.602 -36.624 1.00 56.75 169 LYS A C 1
ATOM 1387 O O . LYS A 1 169 ? 8.847 15.648 -37.335 1.00 56.75 169 LYS A O 1
ATOM 1392 N N . GLY A 1 170 ? 9.816 16.001 -35.348 1.00 49.22 170 GLY A N 1
ATOM 1393 C CA . GLY A 1 170 ? 8.590 16.472 -34.688 1.00 49.22 170 GLY A CA 1
ATOM 1394 C C . GLY A 1 170 ? 7.547 15.370 -34.452 1.00 49.22 170 GLY A C 1
ATOM 1395 O O . GLY A 1 170 ? 6.382 15.660 -34.184 1.00 49.22 170 GLY A O 1
ATOM 1396 N N . GLU A 1 171 ? 7.941 14.096 -34.541 1.00 56.91 171 GLU A N 1
ATOM 1397 C CA . GLU A 1 171 ? 7.062 12.955 -34.285 1.00 56.91 171 GLU A CA 1
ATOM 1398 C C . GLU A 1 171 ? 7.027 12.652 -32.784 1.00 56.91 171 GLU A C 1
ATOM 1400 O O . GLU A 1 171 ? 7.748 11.797 -32.273 1.00 56.91 171 GLU A O 1
ATOM 1405 N N . PHE A 1 172 ? 6.175 13.380 -32.059 1.00 52.59 172 PHE A N 1
ATOM 1406 C CA . PHE A 1 172 ? 5.921 13.147 -30.629 1.00 52.59 172 PHE A CA 1
ATOM 1407 C C . PHE A 1 172 ? 5.009 11.935 -30.370 1.00 52.59 172 PHE A C 1
ATOM 1409 O O . PHE A 1 172 ? 4.931 11.446 -29.246 1.00 52.59 172 PHE A O 1
ATOM 1416 N N . VAL A 1 173 ? 4.313 11.461 -31.408 1.00 57.00 173 VAL A N 1
ATOM 1417 C CA . VAL A 1 173 ? 3.424 10.293 -31.411 1.00 57.00 173 VAL A CA 1
ATOM 1418 C C . VAL A 1 173 ? 3.535 9.624 -32.781 1.00 57.00 173 VAL A C 1
ATOM 1420 O O . VAL A 1 173 ? 3.432 10.310 -33.800 1.00 57.00 173 VAL A O 1
ATOM 1423 N N . ASN A 1 174 ? 3.712 8.301 -32.834 1.00 60.69 174 ASN A N 1
ATOM 1424 C CA . ASN A 1 174 ? 3.642 7.585 -34.109 1.00 60.69 174 ASN A CA 1
ATOM 1425 C C . ASN A 1 174 ? 2.189 7.602 -34.621 1.00 60.69 174 ASN A C 1
ATOM 1427 O O . ASN A 1 174 ? 1.298 7.030 -34.000 1.00 60.69 174 ASN A O 1
ATOM 1431 N N . LYS A 1 175 ? 1.945 8.249 -35.767 1.00 57.34 175 LYS A N 1
ATOM 1432 C CA . LYS A 1 175 ? 0.600 8.401 -36.356 1.00 57.34 175 LYS A CA 1
ATOM 1433 C C . LYS A 1 175 ? -0.063 7.065 -36.720 1.00 57.34 175 LYS A C 1
ATOM 1435 O O . LYS A 1 175 ? -1.288 7.003 -36.775 1.00 57.34 175 LYS A O 1
ATOM 1440 N N . THR A 1 176 ? 0.732 6.020 -36.951 1.00 63.34 176 THR A N 1
ATOM 1441 C CA . THR A 1 176 ? 0.260 4.672 -37.316 1.00 63.34 176 THR A CA 1
ATOM 1442 C C . THR A 1 176 ? 0.053 3.752 -36.111 1.00 63.34 176 THR A C 1
ATOM 1444 O O . THR A 1 176 ? -0.672 2.769 -36.219 1.00 63.34 176 THR A O 1
ATOM 1447 N N . ASP A 1 177 ? 0.604 4.102 -34.943 1.00 63.25 177 ASP A N 1
ATOM 1448 C CA . ASP A 1 177 ? 0.457 3.347 -33.697 1.00 63.25 177 ASP A CA 1
ATOM 1449 C C . ASP A 1 177 ? 0.057 4.287 -32.551 1.00 63.25 177 ASP A C 1
ATOM 1451 O O . ASP A 1 177 ? 0.897 4.871 -31.862 1.00 63.25 177 ASP A O 1
ATOM 1455 N N . LYS A 1 178 ? -1.257 4.408 -32.319 1.00 59.69 178 LYS A N 1
ATOM 1456 C CA . LYS A 1 178 ? -1.824 5.220 -31.227 1.00 59.69 178 LYS A CA 1
ATOM 1457 C C . LYS A 1 178 ? -1.392 4.739 -29.834 1.00 59.69 178 LYS A C 1
ATOM 1459 O O . LYS A 1 178 ? -1.480 5.512 -28.878 1.00 59.69 178 LYS A O 1
ATOM 1464 N N . LEU A 1 179 ? -0.925 3.494 -29.703 1.00 57.41 179 LEU A N 1
ATOM 1465 C CA . LEU A 1 179 ? -0.411 2.945 -28.449 1.00 57.41 179 LEU A CA 1
ATOM 1466 C C . LEU A 1 179 ? 1.051 3.329 -28.211 1.00 57.41 179 LEU A C 1
ATOM 1468 O O . LEU A 1 179 ? 1.530 3.161 -27.094 1.00 57.41 179 LEU A O 1
ATOM 1472 N N . ASN A 1 180 ? 1.750 3.908 -29.192 1.00 61.28 180 ASN A N 1
ATOM 1473 C CA . ASN A 1 180 ? 3.098 4.455 -29.043 1.00 61.28 180 ASN A CA 1
ATOM 1474 C C . ASN A 1 180 ? 3.087 5.866 -28.418 1.00 61.28 180 ASN A C 1
ATOM 1476 O O . ASN A 1 180 ? 3.667 6.811 -28.954 1.00 61.28 180 ASN A O 1
ATOM 1480 N N . THR A 1 181 ? 2.372 6.033 -27.302 1.00 62.34 181 THR A N 1
ATOM 1481 C CA . THR A 1 181 ? 2.343 7.282 -26.526 1.00 62.34 181 THR A CA 1
ATOM 1482 C C . THR A 1 181 ? 2.763 7.030 -25.082 1.00 62.34 181 THR A C 1
ATOM 1484 O O . THR A 1 181 ? 2.421 6.009 -24.487 1.00 62.34 181 THR A O 1
ATOM 1487 N N . ILE A 1 182 ? 3.506 7.979 -24.508 1.00 65.25 182 ILE A N 1
ATOM 1488 C CA . ILE A 1 182 ? 3.942 7.955 -23.100 1.00 65.25 182 ILE A CA 1
ATOM 1489 C C . ILE A 1 182 ? 2.842 8.512 -22.168 1.00 65.25 182 ILE A C 1
ATOM 1491 O O . ILE A 1 182 ? 2.811 8.212 -20.977 1.00 65.25 182 ILE A O 1
ATOM 1495 N N . ASN A 1 183 ? 1.868 9.247 -22.715 1.00 67.94 183 ASN A N 1
ATOM 1496 C CA . ASN A 1 183 ? 0.806 9.922 -21.957 1.00 67.94 183 ASN A CA 1
ATOM 1497 C C . ASN A 1 183 ? 0.017 9.022 -20.980 1.00 67.94 183 ASN A C 1
ATOM 1499 O O . ASN A 1 183 ? -0.253 9.477 -19.865 1.00 67.94 183 ASN A O 1
ATOM 1503 N N . PRO A 1 184 ? -0.374 7.775 -21.326 1.00 68.25 184 PRO A N 1
ATOM 1504 C CA . PRO A 1 184 ? -1.084 6.906 -20.384 1.00 68.25 184 PRO A CA 1
ATOM 1505 C C . PRO A 1 184 ? -0.235 6.584 -19.150 1.00 68.25 184 PRO A C 1
ATOM 1507 O O . PRO A 1 184 ? -0.724 6.637 -18.026 1.00 68.25 184 PRO A O 1
ATOM 1510 N N . LEU A 1 185 ? 1.052 6.329 -19.372 1.00 69.88 185 LEU A N 1
ATOM 1511 C CA . LEU A 1 185 ? 2.056 5.983 -18.371 1.00 69.88 185 LEU A CA 1
ATOM 1512 C C . LEU A 1 185 ? 2.323 7.167 -17.418 1.00 69.88 185 LEU A C 1
ATOM 1514 O O . LEU A 1 185 ? 2.259 7.039 -16.196 1.00 69.88 185 LEU A O 1
ATOM 1518 N N . GLU A 1 186 ? 2.492 8.373 -17.971 1.00 72.62 186 GLU A N 1
ATOM 1519 C CA . GLU A 1 186 ? 2.620 9.609 -17.186 1.00 72.62 186 GLU A CA 1
ATOM 1520 C C . GLU A 1 186 ? 1.375 9.904 -16.349 1.00 72.62 186 GLU A C 1
ATOM 1522 O O . GLU A 1 186 ? 1.469 10.356 -15.199 1.00 72.62 186 GLU A O 1
ATOM 1527 N N . ASN A 1 187 ? 0.193 9.649 -16.911 1.00 77.94 187 ASN A N 1
ATOM 1528 C CA . ASN A 1 187 ? -1.050 9.825 -16.184 1.00 77.94 187 ASN A CA 1
ATOM 1529 C C . ASN A 1 187 ? -1.172 8.824 -15.025 1.00 77.94 187 ASN A C 1
ATOM 1531 O O . ASN A 1 187 ? -1.568 9.209 -13.921 1.00 77.94 187 ASN A O 1
ATOM 1535 N N . GLU A 1 188 ? -0.780 7.569 -15.238 1.00 78.38 188 GLU A N 1
ATOM 1536 C CA . GLU A 1 188 ? -0.735 6.551 -14.187 1.00 78.38 188 GLU A CA 1
ATOM 1537 C C . GLU A 1 188 ? 0.223 6.946 -13.064 1.00 78.38 188 GLU A C 1
ATOM 1539 O O . GLU A 1 188 ? -0.171 7.009 -11.896 1.00 78.38 188 GLU A O 1
ATOM 1544 N N . ASN A 1 189 ? 1.431 7.385 -13.411 1.00 78.94 189 ASN A N 1
ATOM 1545 C CA . ASN A 1 189 ? 2.387 7.938 -12.458 1.00 78.94 189 ASN A CA 1
ATOM 1546 C C . ASN A 1 189 ? 1.823 9.114 -11.659 1.00 78.94 189 ASN A C 1
ATOM 1548 O O . ASN A 1 189 ? 2.068 9.247 -10.455 1.00 78.94 189 ASN A O 1
ATOM 1552 N N . ARG A 1 190 ? 1.052 9.991 -12.306 1.00 83.19 190 ARG A N 1
ATOM 1553 C CA . ARG A 1 190 ? 0.386 11.112 -11.638 1.00 83.19 190 ARG A CA 1
ATOM 1554 C C . ARG A 1 190 ? -0.643 10.623 -10.617 1.00 83.19 190 ARG A C 1
ATOM 1556 O O . ARG A 1 190 ? -0.679 11.152 -9.503 1.00 83.19 190 ARG A O 1
ATOM 1563 N N . HIS A 1 191 ? -1.469 9.638 -10.965 1.00 84.88 191 HIS A N 1
ATOM 1564 C CA . HIS A 1 191 ? -2.453 9.055 -10.047 1.00 84.88 191 HIS A CA 1
ATOM 1565 C C . HIS A 1 191 ? -1.786 8.310 -8.887 1.00 84.88 191 HIS A C 1
ATOM 1567 O O . HIS A 1 191 ? -2.167 8.504 -7.728 1.00 84.88 191 HIS A O 1
ATOM 1573 N N . PHE A 1 192 ? -0.745 7.536 -9.179 1.00 86.69 192 PHE A N 1
ATOM 1574 C CA . PHE A 1 192 ? 0.083 6.858 -8.193 1.00 86.69 192 PHE A CA 1
ATOM 1575 C C . PHE A 1 192 ? 0.699 7.843 -7.187 1.00 86.69 192 PHE A C 1
ATOM 1577 O O . PHE A 1 192 ? 0.469 7.721 -5.981 1.00 86.69 192 PHE A O 1
ATOM 1584 N N . LYS A 1 193 ? 1.373 8.903 -7.652 1.00 85.38 193 LYS A N 1
ATOM 1585 C CA . LYS A 1 193 ? 1.993 9.917 -6.775 1.00 85.38 193 LYS A CA 1
ATOM 1586 C C . LYS A 1 193 ? 1.001 10.595 -5.839 1.00 85.38 193 LYS A C 1
ATOM 1588 O O . LYS A 1 193 ? 1.351 10.870 -4.693 1.00 85.38 193 LYS A O 1
ATOM 1593 N N . LYS A 1 194 ? -0.219 10.868 -6.316 1.00 87.25 194 LYS A N 1
ATOM 1594 C CA . LYS A 1 194 ? -1.299 11.442 -5.494 1.00 87.25 194 LYS A CA 1
ATOM 1595 C C . LYS A 1 194 ? -1.796 10.475 -4.420 1.00 87.25 194 LYS A C 1
ATOM 1597 O O . LYS A 1 194 ? -2.285 10.922 -3.388 1.00 87.25 194 LYS A O 1
ATOM 1602 N N . SER A 1 195 ? -1.689 9.168 -4.654 1.00 87.75 195 SER A N 1
ATOM 1603 C CA . SER A 1 195 ? -2.119 8.151 -3.691 1.00 87.75 195 SER A CA 1
ATOM 1604 C C . SER A 1 195 ? -1.152 7.964 -2.517 1.00 87.75 195 SER A C 1
ATOM 1606 O O . SER A 1 195 ? -1.568 7.482 -1.465 1.00 87.75 195 SER A O 1
ATOM 1608 N N . ILE A 1 196 ? 0.104 8.407 -2.653 1.00 88.44 196 ILE A N 1
ATOM 1609 C CA . ILE A 1 196 ? 1.096 8.405 -1.572 1.00 88.44 196 ILE A CA 1
ATOM 1610 C C . ILE A 1 196 ? 0.943 9.682 -0.746 1.00 88.44 196 ILE A C 1
ATOM 1612 O O . ILE A 1 196 ? 1.499 10.733 -1.070 1.00 88.44 196 ILE A O 1
ATOM 1616 N N . VAL A 1 197 ? 0.183 9.571 0.345 1.00 86.50 197 VAL A N 1
ATOM 1617 C CA . VAL A 1 197 ? -0.166 10.709 1.214 1.00 86.50 197 VAL A CA 1
ATOM 1618 C C . VAL A 1 197 ? 0.955 11.050 2.206 1.00 86.50 197 VAL A C 1
ATOM 1620 O O . VAL A 1 197 ? 1.093 12.200 2.611 1.00 86.50 197 VAL A O 1
ATOM 1623 N N . SER A 1 198 ? 1.792 10.078 2.588 1.00 83.69 198 SER A N 1
ATOM 1624 C CA . SER A 1 198 ? 2.937 10.291 3.486 1.00 83.69 198 SER A CA 1
ATOM 1625 C C . SER A 1 198 ? 4.216 9.698 2.911 1.00 83.69 198 SER A C 1
ATOM 1627 O O . SER A 1 198 ? 4.243 8.548 2.478 1.00 83.69 198 SER A O 1
ATOM 1629 N N . ARG A 1 199 ? 5.287 10.494 2.988 1.00 83.69 199 ARG A N 1
ATOM 1630 C CA . ARG A 1 199 ? 6.648 10.173 2.528 1.00 83.69 199 ARG A CA 1
ATOM 1631 C C . ARG A 1 199 ? 7.669 10.239 3.669 1.00 83.69 199 ARG A C 1
ATOM 1633 O O . ARG A 1 199 ? 8.853 10.438 3.439 1.00 83.69 199 ARG A O 1
ATOM 1640 N N . LYS 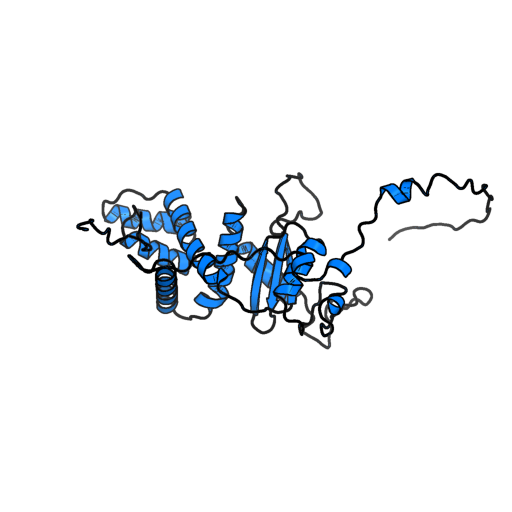A 1 200 ? 7.187 10.145 4.916 1.00 79.75 200 LYS A N 1
ATOM 1641 C CA . LYS A 1 200 ? 7.997 10.319 6.134 1.00 79.75 200 LYS A CA 1
ATOM 1642 C C . LYS A 1 200 ? 9.034 9.212 6.331 1.00 79.75 200 LYS A C 1
ATOM 1644 O O . LYS A 1 200 ? 10.054 9.452 6.962 1.00 79.75 200 LYS A O 1
ATOM 1649 N N . SER A 1 201 ? 8.754 8.014 5.826 1.00 85.06 201 SER A N 1
ATOM 1650 C CA . SER A 1 201 ? 9.628 6.849 5.925 1.00 85.06 201 SER A CA 1
ATOM 1651 C C . SER A 1 201 ? 9.434 5.930 4.727 1.00 85.06 201 SER A C 1
ATOM 1653 O O . SER A 1 201 ? 8.386 5.955 4.078 1.00 85.06 201 SER A O 1
ATOM 1655 N N . GLU A 1 202 ? 10.433 5.091 4.480 1.00 85.19 202 GLU A N 1
ATOM 1656 C CA . GLU A 1 202 ? 10.396 4.049 3.457 1.00 85.19 202 GLU A CA 1
ATOM 1657 C C . GLU A 1 202 ? 9.198 3.112 3.634 1.00 85.19 202 GLU A C 1
ATOM 1659 O O . GLU A 1 202 ? 8.378 2.969 2.730 1.00 85.19 202 GLU A O 1
ATOM 1664 N N . LYS A 1 203 ? 9.015 2.596 4.857 1.00 87.50 203 LYS A N 1
ATOM 1665 C CA . LYS A 1 203 ? 7.868 1.759 5.228 1.00 87.50 203 LYS A CA 1
ATOM 1666 C C . LYS A 1 203 ? 6.531 2.416 4.880 1.00 87.50 203 LYS A C 1
ATOM 1668 O O . LYS A 1 203 ? 5.655 1.775 4.313 1.00 87.50 203 LYS A O 1
ATOM 1673 N N . SER A 1 204 ? 6.369 3.706 5.189 1.00 87.88 204 SER A N 1
ATOM 1674 C CA . SER A 1 204 ? 5.145 4.443 4.853 1.00 87.88 204 SER A CA 1
ATOM 1675 C C . SER A 1 204 ? 4.912 4.441 3.343 1.00 87.88 204 SER A C 1
ATOM 1677 O O . SER A 1 204 ? 3.788 4.231 2.904 1.00 87.88 204 SER A O 1
ATOM 1679 N N . ILE A 1 205 ? 5.954 4.666 2.545 1.00 89.38 205 ILE A N 1
ATOM 1680 C CA . ILE A 1 205 ? 5.853 4.703 1.083 1.00 89.38 205 ILE A CA 1
ATOM 1681 C C . ILE A 1 205 ? 5.455 3.333 0.543 1.00 89.38 205 ILE A C 1
ATOM 1683 O O . ILE A 1 205 ? 4.459 3.261 -0.171 1.00 89.38 205 ILE A O 1
ATOM 1687 N N . ILE A 1 206 ? 6.142 2.267 0.965 1.00 89.44 206 ILE A N 1
ATOM 1688 C CA . ILE A 1 206 ? 5.832 0.880 0.586 1.00 89.44 206 ILE A CA 1
ATOM 1689 C C . ILE A 1 206 ? 4.368 0.548 0.903 1.00 89.44 206 ILE A C 1
ATOM 1691 O O . ILE A 1 206 ? 3.634 0.081 0.036 1.00 89.44 206 ILE A O 1
ATOM 1695 N N . GLN A 1 207 ? 3.885 0.906 2.092 1.00 92.31 207 GLN A N 1
ATOM 1696 C CA . GLN A 1 207 ? 2.486 0.697 2.470 1.00 92.31 207 GLN A CA 1
ATOM 1697 C C . GLN A 1 207 ? 1.484 1.453 1.586 1.00 92.31 207 GLN A C 1
ATOM 1699 O O . GLN A 1 207 ? 0.412 0.932 1.272 1.00 92.31 207 GLN A O 1
ATOM 1704 N N . TYR A 1 208 ? 1.784 2.691 1.179 1.00 93.25 208 TYR A N 1
ATOM 1705 C CA . TYR A 1 208 ? 0.921 3.415 0.238 1.00 93.25 208 TYR A CA 1
ATOM 1706 C C . TYR A 1 208 ? 0.983 2.826 -1.173 1.00 93.25 208 TYR A C 1
ATOM 1708 O O . TYR A 1 208 ? -0.039 2.816 -1.859 1.00 93.25 208 TYR A O 1
ATOM 1716 N N . MET A 1 209 ? 2.143 2.322 -1.595 1.00 90.69 209 MET A N 1
ATOM 1717 C CA . MET A 1 209 ? 2.314 1.632 -2.874 1.00 90.69 209 MET A CA 1
ATOM 1718 C C . MET A 1 209 ? 1.495 0.345 -2.913 1.00 90.69 209 MET A C 1
ATOM 1720 O O . MET A 1 209 ? 0.698 0.155 -3.830 1.00 90.69 209 MET A O 1
ATOM 1724 N N . ALA A 1 210 ? 1.602 -0.479 -1.872 1.00 91.50 210 ALA A N 1
ATOM 1725 C CA . ALA A 1 210 ? 0.797 -1.679 -1.726 1.00 91.50 210 ALA A CA 1
ATOM 1726 C C . ALA A 1 210 ? -0.702 -1.365 -1.682 1.00 91.50 210 ALA A C 1
ATOM 1728 O O . ALA A 1 210 ? -1.489 -2.007 -2.368 1.00 91.50 210 ALA A O 1
ATOM 1729 N N . LEU A 1 211 ? -1.114 -0.324 -0.950 1.00 94.06 211 LEU A N 1
ATOM 1730 C CA . LEU A 1 211 ? -2.514 0.103 -0.932 1.00 94.06 211 LEU A CA 1
ATOM 1731 C C . LEU A 1 211 ? -3.003 0.565 -2.311 1.00 94.06 211 LEU A C 1
ATOM 1733 O O . LEU A 1 211 ? -4.154 0.312 -2.674 1.00 94.06 211 LEU A O 1
ATOM 1737 N N . HIS A 1 212 ? -2.167 1.281 -3.066 1.00 91.69 212 HIS A N 1
ATOM 1738 C CA . HIS A 1 212 ? -2.492 1.685 -4.431 1.00 91.69 212 HIS A CA 1
ATOM 1739 C C . HIS A 1 212 ? -2.747 0.456 -5.305 1.00 91.69 212 HIS A C 1
ATOM 1741 O O . HIS A 1 212 ? -3.790 0.379 -5.956 1.00 91.69 212 HIS A O 1
ATOM 1747 N N . PHE A 1 213 ? -1.828 -0.507 -5.253 1.00 89.06 213 PHE A N 1
ATOM 1748 C CA . PHE A 1 213 ? -1.921 -1.770 -5.970 1.00 89.06 213 PHE A CA 1
ATOM 1749 C C . PHE A 1 213 ? -3.180 -2.556 -5.581 1.00 89.06 213 PHE A C 1
ATOM 1751 O O . PHE A 1 213 ? -4.047 -2.783 -6.422 1.00 89.06 213 PHE A O 1
ATOM 1758 N N . TYR A 1 214 ? -3.346 -2.846 -4.289 1.00 92.62 214 TYR A N 1
ATOM 1759 C CA . TYR A 1 214 ? -4.488 -3.559 -3.713 1.00 92.62 214 TYR A CA 1
ATOM 1760 C C . TYR A 1 214 ? -5.834 -2.951 -4.125 1.00 92.62 214 TYR A C 1
ATOM 1762 O O . TYR A 1 214 ? -6.783 -3.645 -4.495 1.00 92.62 214 TYR A O 1
ATOM 1770 N N . ARG A 1 215 ? -5.927 -1.616 -4.117 1.00 92.19 215 ARG A N 1
ATOM 1771 C CA . ARG A 1 215 ? -7.138 -0.924 -4.561 1.00 92.19 215 ARG A CA 1
ATOM 1772 C C . ARG A 1 215 ? -7.433 -1.171 -6.030 1.00 92.19 215 ARG A C 1
ATOM 1774 O O . ARG A 1 215 ? -8.600 -1.316 -6.360 1.00 92.19 215 ARG A O 1
ATOM 1781 N N . ARG A 1 216 ? -6.431 -1.172 -6.909 1.00 87.69 216 ARG A N 1
ATOM 1782 C CA . ARG A 1 216 ? -6.652 -1.384 -8.346 1.00 87.69 216 ARG A CA 1
ATOM 1783 C C . ARG A 1 216 ? -7.058 -2.817 -8.649 1.00 87.69 216 ARG A C 1
ATOM 1785 O O . ARG A 1 216 ? -8.043 -3.003 -9.352 1.00 87.69 216 ARG A O 1
ATOM 1792 N N . THR A 1 217 ? -6.334 -3.784 -8.0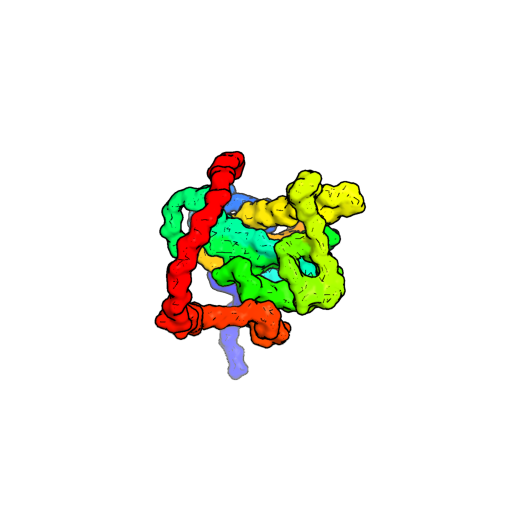97 1.00 87.25 217 THR A N 1
ATOM 1793 C CA . THR A 1 217 ? -6.474 -5.197 -8.466 1.00 87.25 217 THR A CA 1
ATOM 1794 C C . THR A 1 217 ? -7.595 -5.914 -7.725 1.00 87.25 217 THR A C 1
ATOM 1796 O O . THR A 1 217 ? -8.143 -6.877 -8.249 1.00 87.25 217 THR A O 1
ATOM 1799 N N . ARG A 1 218 ? -7.986 -5.444 -6.531 1.00 91.00 218 ARG A N 1
ATOM 1800 C CA . ARG A 1 218 ? -9.051 -6.080 -5.735 1.00 91.00 218 ARG A CA 1
ATOM 1801 C C . ARG A 1 218 ? -10.250 -5.174 -5.500 1.00 91.00 218 ARG A C 1
ATOM 1803 O O . ARG A 1 218 ? -11.364 -5.530 -5.854 1.00 91.00 218 ARG A O 1
ATOM 1810 N N . LEU A 1 219 ? -10.067 -3.980 -4.932 1.00 93.50 219 LEU A N 1
ATOM 1811 C CA . LEU A 1 219 ? -11.239 -3.177 -4.539 1.00 93.50 219 LEU A CA 1
ATOM 1812 C C . LEU A 1 219 ? -11.952 -2.495 -5.714 1.00 93.50 219 LEU A C 1
ATOM 1814 O O . LEU A 1 219 ? -13.169 -2.346 -5.686 1.00 93.50 219 LEU A O 1
ATOM 1818 N N . ASN A 1 220 ? -11.226 -2.009 -6.718 1.00 91.75 220 ASN A N 1
ATOM 1819 C CA . ASN A 1 220 ? -11.809 -1.253 -7.828 1.00 91.75 220 ASN A CA 1
ATOM 1820 C C . ASN A 1 220 ? -12.437 -2.166 -8.894 1.00 91.75 220 ASN A C 1
ATOM 1822 O O . ASN A 1 220 ? -13.204 -1.663 -9.712 1.00 91.75 220 ASN A O 1
ATOM 1826 N N . THR A 1 221 ? -12.144 -3.470 -8.884 1.00 90.62 221 THR A N 1
ATOM 1827 C CA . THR A 1 221 ? -12.820 -4.456 -9.746 1.00 90.62 221 THR A CA 1
ATOM 1828 C C . THR A 1 221 ? -14.267 -4.686 -9.294 1.00 90.62 221 THR A C 1
ATOM 1830 O O . THR A 1 221 ? -15.128 -5.057 -10.091 1.00 90.62 221 THR A O 1
ATOM 1833 N N . LEU A 1 222 ? -14.563 -4.382 -8.027 1.00 94.62 222 LEU A N 1
ATOM 1834 C CA . LEU A 1 222 ? -15.885 -4.482 -7.424 1.00 94.62 222 LEU A CA 1
ATOM 1835 C C . LEU A 1 222 ? -16.667 -3.171 -7.597 1.00 94.62 222 LEU A C 1
ATOM 1837 O O . LEU A 1 222 ? -16.141 -2.066 -7.417 1.00 94.62 222 LEU A O 1
ATOM 1841 N N . LYS A 1 223 ? -17.959 -3.281 -7.920 1.00 93.44 223 LYS A N 1
ATOM 1842 C CA . LYS A 1 223 ? -18.825 -2.116 -8.170 1.00 93.44 223 LYS A CA 1
ATOM 1843 C C . LYS A 1 223 ? -19.381 -1.516 -6.881 1.00 93.44 223 LYS A C 1
ATOM 1845 O O . LYS A 1 223 ? -19.313 -0.302 -6.691 1.00 93.44 223 LYS A O 1
ATOM 1850 N N . SER A 1 224 ? -19.909 -2.354 -5.997 1.00 96.69 224 SER A N 1
ATOM 1851 C CA . SER A 1 224 ? -20.659 -1.928 -4.819 1.00 96.69 224 SER A CA 1
ATOM 1852 C C . SER A 1 224 ? -19.784 -1.836 -3.560 1.00 96.69 224 SER A C 1
ATOM 1854 O O . SER A 1 224 ? -18.681 -2.385 -3.501 1.00 96.69 224 SER A O 1
ATOM 1856 N N . LEU A 1 225 ? -20.227 -1.054 -2.569 1.00 95.75 225 LEU A N 1
ATOM 1857 C CA . LEU A 1 225 ? -19.463 -0.822 -1.337 1.00 95.75 225 LEU A CA 1
ATOM 1858 C C . LEU A 1 225 ? -19.459 -2.049 -0.420 1.00 95.75 225 LEU A C 1
ATOM 1860 O O . LEU A 1 225 ? -18.422 -2.378 0.144 1.00 95.75 225 LEU A O 1
ATOM 1864 N N . ASP A 1 226 ? -20.596 -2.722 -0.298 1.00 96.81 226 ASP A N 1
ATOM 1865 C CA . ASP A 1 226 ? -20.759 -3.977 0.437 1.00 96.81 226 ASP A CA 1
ATOM 1866 C C . ASP A 1 226 ? -19.780 -5.048 -0.058 1.00 96.81 226 ASP A C 1
ATOM 1868 O O . ASP A 1 226 ? -19.032 -5.591 0.749 1.00 96.81 226 ASP A O 1
ATOM 1872 N N . ALA A 1 227 ? -19.671 -5.246 -1.376 1.00 97.56 227 ALA A N 1
ATOM 1873 C CA . ALA A 1 227 ? -18.721 -6.191 -1.958 1.00 97.56 227 ALA A CA 1
ATOM 1874 C C . ALA A 1 227 ? -17.265 -5.831 -1.612 1.00 97.56 227 ALA A C 1
ATOM 1876 O O . ALA A 1 227 ? -16.463 -6.703 -1.291 1.00 97.56 227 ALA A O 1
ATOM 1877 N N . LYS A 1 228 ? -16.911 -4.537 -1.626 1.00 97.94 228 LYS A N 1
ATOM 1878 C CA . LYS A 1 228 ? -15.563 -4.071 -1.245 1.00 97.94 228 LYS A CA 1
ATOM 1879 C C . LYS A 1 228 ? -15.265 -4.293 0.230 1.00 97.94 228 LYS A C 1
ATOM 1881 O O . LYS A 1 228 ? -14.144 -4.657 0.572 1.00 97.94 228 LYS A O 1
ATOM 1886 N N . VAL A 1 229 ? -16.246 -4.036 1.093 1.00 97.62 229 VAL A N 1
ATOM 1887 C CA . VAL A 1 229 ? -16.135 -4.286 2.534 1.00 97.62 229 VAL A CA 1
ATOM 1888 C C . VAL A 1 229 ? -15.968 -5.776 2.783 1.00 97.62 229 VAL A C 1
ATOM 1890 O O . VAL A 1 229 ? -15.043 -6.150 3.495 1.00 97.62 229 VAL A O 1
ATOM 1893 N N . GLN A 1 230 ? -16.792 -6.614 2.157 1.00 97.50 230 GLN A N 1
ATOM 1894 C CA . GLN A 1 230 ? -16.702 -8.062 2.285 1.00 97.50 230 GLN A CA 1
ATOM 1895 C C . GLN A 1 230 ? -15.332 -8.583 1.835 1.00 97.50 230 GLN A C 1
ATOM 1897 O O . GLN A 1 230 ? -14.666 -9.249 2.620 1.00 97.50 230 GLN A O 1
ATOM 1902 N N . MET A 1 231 ? -14.869 -8.196 0.643 1.00 97.62 231 MET A N 1
ATOM 1903 C CA . MET A 1 231 ? -13.545 -8.566 0.127 1.00 97.62 231 MET A CA 1
ATOM 1904 C C . MET A 1 231 ? -12.427 -8.201 1.110 1.00 97.62 231 MET A C 1
ATOM 1906 O O . MET A 1 231 ? -11.548 -9.005 1.400 1.00 97.62 231 MET A O 1
ATOM 1910 N N . PHE A 1 232 ? -12.468 -6.989 1.669 1.00 97.94 232 PHE A N 1
ATOM 1911 C CA . PHE A 1 232 ? -11.445 -6.554 2.616 1.00 97.94 232 PHE A CA 1
ATOM 1912 C C . PHE A 1 232 ? -11.522 -7.298 3.961 1.00 97.94 232 PHE A C 1
ATOM 1914 O O . PHE A 1 232 ? -10.491 -7.545 4.582 1.00 97.94 232 PHE A O 1
ATOM 1921 N N . LEU A 1 233 ? -12.719 -7.674 4.424 1.00 97.56 233 LEU A N 1
ATOM 1922 C CA . LEU A 1 233 ? -12.892 -8.495 5.629 1.00 97.56 233 LEU A CA 1
ATOM 1923 C C . LEU A 1 233 ? -12.409 -9.938 5.417 1.00 97.56 233 LEU A C 1
ATOM 1925 O O . LEU A 1 233 ? -11.791 -10.506 6.316 1.00 97.56 233 LEU A O 1
ATOM 1929 N N . GLU A 1 234 ? -12.647 -10.511 4.237 1.00 97.19 234 GLU A N 1
ATOM 1930 C CA . GLU A 1 234 ? -12.105 -11.815 3.838 1.00 97.19 234 GLU A CA 1
ATOM 1931 C C . GLU A 1 234 ? -10.572 -11.774 3.810 1.00 97.19 234 GLU A C 1
ATOM 1933 O O . GLU A 1 234 ? -9.923 -12.596 4.456 1.00 97.19 234 GLU A O 1
ATOM 1938 N N . ASP A 1 235 ? -9.991 -10.751 3.184 1.00 97.62 235 ASP A N 1
ATOM 1939 C CA . ASP A 1 235 ? -8.543 -10.542 3.150 1.00 97.62 235 ASP A CA 1
ATOM 1940 C C . ASP A 1 235 ? -7.953 -10.355 4.567 1.00 97.62 235 ASP A C 1
ATOM 1942 O O . ASP A 1 235 ? -6.912 -10.930 4.889 1.00 97.62 235 ASP A O 1
ATOM 1946 N N . ILE A 1 236 ? -8.640 -9.625 5.460 1.00 97.62 236 ILE A N 1
ATOM 1947 C CA . ILE A 1 236 ? -8.275 -9.548 6.885 1.00 97.62 236 ILE A CA 1
ATOM 1948 C C . ILE A 1 236 ? -8.246 -10.945 7.515 1.00 97.62 236 ILE A C 1
ATOM 1950 O O . ILE A 1 236 ? -7.336 -11.236 8.290 1.00 97.62 236 ILE A O 1
ATOM 1954 N N . SER A 1 237 ? -9.227 -11.797 7.214 1.00 96.62 237 SER A N 1
ATOM 1955 C CA . SER A 1 237 ? -9.320 -13.137 7.800 1.00 96.62 237 SER A CA 1
ATOM 1956 C C . SER A 1 237 ? -8.205 -14.073 7.333 1.00 96.62 237 SER A C 1
ATOM 1958 O O . SER A 1 237 ? -7.799 -14.954 8.085 1.00 96.62 237 SER A O 1
ATOM 1960 N N . TRP A 1 238 ? -7.664 -13.867 6.130 1.00 96.56 238 TRP A N 1
ATOM 1961 C CA . TRP A 1 238 ? -6.499 -14.618 5.662 1.00 96.56 238 TRP A CA 1
ATOM 1962 C C . TRP A 1 238 ? -5.217 -14.188 6.370 1.00 96.56 238 TRP A C 1
ATOM 1964 O O . TRP A 1 238 ? -4.380 -15.030 6.684 1.00 96.56 238 TRP A O 1
ATOM 1974 N N . VAL A 1 239 ? -5.066 -12.893 6.655 1.00 96.88 239 VAL A N 1
ATOM 1975 C CA . VAL A 1 239 ? -3.913 -12.365 7.403 1.00 96.88 239 VAL A CA 1
ATOM 1976 C C . VAL A 1 239 ? -4.008 -12.705 8.894 1.00 96.88 239 VAL A C 1
ATOM 1978 O O . VAL A 1 239 ? -3.009 -13.054 9.515 1.00 96.88 239 VAL A O 1
ATOM 1981 N N . PHE A 1 240 ? -5.209 -12.640 9.469 1.00 96.00 240 PHE A N 1
ATOM 1982 C CA . PHE A 1 240 ? -5.468 -12.852 10.893 1.00 96.00 240 PHE A CA 1
ATOM 1983 C C . PHE A 1 240 ? -6.581 -13.901 11.110 1.00 96.00 240 PHE A C 1
ATOM 1985 O O . PHE A 1 240 ? -7.716 -13.540 11.447 1.00 96.00 240 PHE A O 1
ATOM 1992 N N . PRO A 1 241 ? -6.286 -15.200 10.919 1.00 94.75 241 PRO A N 1
ATOM 1993 C CA . PRO A 1 241 ? -7.288 -16.272 10.881 1.00 94.75 241 PRO A CA 1
ATOM 1994 C C . PRO A 1 241 ? -7.802 -16.728 12.253 1.00 94.75 241 PRO A C 1
ATOM 1996 O O . PRO A 1 241 ? -8.713 -17.559 12.327 1.00 94.75 241 PRO A O 1
ATOM 1999 N N . GLY A 1 242 ? -7.234 -16.207 13.340 1.00 92.06 242 GLY A N 1
ATOM 2000 C CA . GLY A 1 242 ? -7.583 -16.557 14.710 1.00 92.06 242 GLY A CA 1
ATOM 2001 C C . GLY A 1 242 ? -6.699 -17.640 15.321 1.00 92.06 242 GLY A C 1
ATOM 2002 O O . GLY A 1 242 ? -5.748 -18.146 14.717 1.00 92.06 242 GLY A O 1
ATOM 2003 N N . TYR A 1 243 ? -7.002 -17.956 16.577 1.00 89.69 243 TYR A N 1
ATOM 2004 C CA . TYR A 1 243 ? -6.196 -18.833 17.417 1.00 89.69 243 TYR A CA 1
ATOM 2005 C C . TYR A 1 243 ? -5.923 -20.201 16.770 1.00 89.69 243 TYR A C 1
ATOM 2007 O O . TYR A 1 243 ? -6.828 -20.850 16.246 1.00 89.69 243 TYR A O 1
ATOM 2015 N N . GLY A 1 244 ? -4.664 -20.644 16.841 1.00 86.50 244 GLY A N 1
ATOM 2016 C CA . GLY A 1 244 ? -4.228 -21.961 16.363 1.00 86.50 244 GLY A CA 1
ATOM 2017 C C . GLY A 1 244 ? -4.092 -22.097 14.843 1.00 86.50 244 GLY A C 1
ATOM 2018 O O . GLY A 1 244 ? -3.828 -23.197 14.369 1.00 86.50 244 GLY A O 1
ATOM 2019 N N . LYS A 1 245 ? -4.264 -21.012 14.080 1.00 91.25 245 LYS A N 1
ATOM 2020 C CA . LYS A 1 245 ? -4.099 -20.994 12.620 1.00 91.25 245 LYS A CA 1
ATOM 2021 C C . LYS A 1 245 ? -2.935 -20.098 12.218 1.00 91.25 245 LYS A C 1
ATOM 2023 O O . LYS A 1 245 ? -2.720 -19.058 12.828 1.00 91.25 245 LYS A O 1
ATOM 2028 N N . GLU A 1 246 ? -2.213 -20.470 11.172 1.00 92.81 246 GLU A N 1
ATOM 2029 C CA . GLU A 1 246 ? -1.181 -19.613 10.590 1.00 92.81 246 GLU A CA 1
ATOM 2030 C C . GLU A 1 246 ? -1.821 -18.648 9.586 1.00 92.81 246 GLU A C 1
ATOM 2032 O O . GLU A 1 246 ? -2.520 -19.071 8.665 1.00 92.81 246 GLU A O 1
ATOM 2037 N N . GLY A 1 247 ? -1.645 -17.346 9.814 1.00 93.38 247 GLY A N 1
ATOM 2038 C CA . GLY A 1 247 ? -2.114 -16.303 8.904 1.00 93.38 247 GLY A CA 1
ATOM 2039 C C . GLY A 1 247 ? -1.089 -15.986 7.826 1.00 93.38 247 GLY A C 1
ATOM 2040 O O . GLY A 1 247 ? 0.109 -16.200 8.026 1.00 93.38 247 GLY A O 1
ATOM 2041 N N . LEU A 1 248 ? -1.550 -15.429 6.705 1.00 94.50 248 LEU A N 1
ATOM 2042 C CA . LEU A 1 248 ? -0.666 -14.945 5.649 1.00 94.50 248 LEU A CA 1
ATOM 2043 C C . LEU A 1 248 ? 0.349 -13.956 6.223 1.00 94.50 248 LEU A C 1
ATOM 2045 O O . LEU A 1 248 ? -0.008 -12.966 6.859 1.00 94.50 248 LEU A O 1
ATOM 2049 N N . GLN A 1 249 ? 1.622 -14.223 5.954 1.00 93.44 249 GLN A N 1
ATOM 2050 C CA . GLN A 1 249 ? 2.725 -13.344 6.314 1.00 93.44 249 GLN A CA 1
ATOM 2051 C C . GLN A 1 249 ? 3.181 -12.548 5.098 1.00 93.44 249 GLN A C 1
ATOM 2053 O O . GLN A 1 249 ? 2.993 -12.970 3.954 1.00 93.44 249 GLN A O 1
ATOM 2058 N N . LEU A 1 250 ? 3.807 -11.399 5.348 1.00 91.12 250 LEU A N 1
ATOM 2059 C CA . LEU A 1 250 ? 4.446 -10.623 4.294 1.00 91.12 250 LEU A CA 1
ATOM 2060 C C . LEU A 1 250 ? 5.522 -11.484 3.617 1.00 91.12 250 LEU A C 1
ATOM 2062 O O . LEU A 1 250 ? 6.480 -11.909 4.271 1.00 91.12 250 LEU A O 1
ATOM 2066 N N . LYS A 1 251 ? 5.375 -11.736 2.312 1.00 87.12 251 LYS A N 1
ATOM 2067 C CA . LYS A 1 251 ? 6.345 -12.519 1.542 1.00 87.12 251 LYS A CA 1
ATOM 2068 C C . LYS A 1 251 ? 7.654 -11.730 1.476 1.00 87.12 251 LYS A C 1
ATOM 2070 O O . LYS A 1 251 ? 7.722 -10.668 0.858 1.00 87.12 251 LYS A O 1
ATOM 2075 N N . LYS A 1 252 ? 8.704 -12.229 2.136 1.00 76.88 252 LYS A N 1
ATOM 2076 C CA . LYS A 1 252 ? 10.057 -11.668 2.015 1.00 76.88 252 LYS A CA 1
ATOM 2077 C C . LYS A 1 252 ? 10.617 -12.065 0.656 1.00 76.88 252 LYS A C 1
ATOM 2079 O O . LYS A 1 252 ? 11.153 -13.155 0.500 1.00 76.88 252 LYS A O 1
ATOM 2084 N N . ILE A 1 253 ? 10.447 -11.193 -0.327 1.00 71.88 253 ILE A N 1
ATOM 2085 C CA . ILE A 1 253 ? 11.059 -11.352 -1.643 1.00 71.88 253 ILE A CA 1
ATOM 2086 C C . ILE A 1 253 ? 12.380 -10.589 -1.605 1.00 71.88 253 ILE A C 1
ATOM 2088 O O . ILE A 1 253 ? 12.383 -9.368 -1.432 1.00 71.88 253 ILE A O 1
ATOM 2092 N N . GLU A 1 254 ? 13.499 -11.301 -1.728 1.00 76.50 254 GLU A N 1
ATOM 2093 C CA . GLU A 1 254 ? 14.803 -10.657 -1.875 1.00 76.50 254 GLU A CA 1
ATOM 2094 C C . GLU A 1 254 ? 14.791 -9.769 -3.118 1.00 76.50 254 GLU A C 1
ATOM 2096 O O . GLU A 1 254 ? 14.315 -10.177 -4.184 1.00 76.50 254 GLU A O 1
ATOM 2101 N N . ALA A 1 255 ? 15.277 -8.534 -2.979 1.00 80.69 255 ALA A N 1
ATOM 2102 C CA . ALA A 1 255 ? 15.354 -7.620 -4.106 1.00 80.69 255 ALA A CA 1
ATOM 2103 C C . ALA A 1 255 ? 16.228 -8.253 -5.203 1.00 80.69 255 ALA A C 1
ATOM 2105 O O . ALA A 1 255 ? 17.324 -8.720 -4.892 1.00 80.69 255 ALA A O 1
ATOM 2106 N N . PRO A 1 256 ? 15.761 -8.297 -6.464 1.00 84.00 256 PRO A N 1
ATOM 2107 C CA . PRO A 1 256 ? 16.563 -8.851 -7.543 1.00 84.00 256 PRO A CA 1
ATOM 2108 C C . PRO A 1 256 ? 17.854 -8.045 -7.678 1.00 84.00 256 PRO A C 1
ATOM 2110 O O . PRO A 1 256 ? 17.826 -6.812 -7.717 1.00 84.00 256 PRO A O 1
ATOM 2113 N N . THR A 1 257 ? 18.976 -8.748 -7.762 1.00 87.19 257 THR A N 1
ATOM 2114 C CA . THR A 1 257 ? 20.288 -8.186 -8.076 1.00 87.19 257 THR A CA 1
ATOM 2115 C C . THR A 1 257 ? 20.707 -8.578 -9.486 1.00 87.19 257 THR A C 1
ATOM 2117 O O . THR A 1 257 ? 20.138 -9.477 -10.109 1.00 87.19 257 THR A O 1
ATOM 2120 N N . VAL A 1 258 ? 21.725 -7.890 -9.997 1.00 85.00 258 VAL A N 1
ATOM 2121 C CA . VAL A 1 258 ? 22.326 -8.185 -11.301 1.00 85.00 258 VAL A CA 1
ATOM 2122 C C . VAL A 1 258 ? 22.781 -9.648 -11.376 1.00 85.00 258 VAL A C 1
ATOM 2124 O O . VAL A 1 258 ? 22.566 -10.308 -12.390 1.00 85.00 258 VAL A O 1
ATOM 2127 N N . GLU A 1 259 ? 23.358 -10.158 -10.288 1.00 86.06 259 GLU A N 1
ATOM 2128 C CA . GLU A 1 259 ? 23.855 -11.526 -10.173 1.00 86.06 259 GLU A CA 1
ATOM 2129 C C . GLU A 1 259 ? 22.705 -12.531 -10.090 1.00 86.06 259 GLU A C 1
ATOM 2131 O O . GLU A 1 259 ? 22.737 -13.540 -10.790 1.00 86.06 259 GLU A O 1
ATOM 2136 N N . SER A 1 260 ? 21.669 -12.246 -9.288 1.00 86.62 260 SER A N 1
ATOM 2137 C CA . SER A 1 260 ? 20.533 -13.164 -9.120 1.00 86.62 260 SER A CA 1
ATOM 2138 C C . SER A 1 260 ? 19.740 -13.378 -10.410 1.00 86.62 260 SER A C 1
ATOM 2140 O O . SER A 1 260 ? 19.157 -14.438 -10.599 1.00 86.62 260 SER A O 1
ATOM 2142 N N . GLU A 1 261 ? 19.738 -12.379 -11.295 1.00 88.31 261 GLU A N 1
ATOM 2143 C CA . GLU A 1 261 ? 19.037 -12.433 -12.581 1.00 88.31 261 GLU A CA 1
ATOM 2144 C C . GLU A 1 261 ? 19.959 -12.857 -13.739 1.00 88.31 261 GLU A C 1
ATOM 2146 O O . GLU A 1 261 ? 19.520 -12.903 -14.883 1.00 88.31 261 GLU A O 1
ATOM 2151 N N . GLY A 1 262 ? 21.241 -13.152 -13.479 1.00 84.62 262 GLY A N 1
ATOM 2152 C CA . GLY A 1 262 ? 22.184 -13.604 -14.510 1.00 84.62 262 GLY A CA 1
ATOM 2153 C C . GLY A 1 262 ? 22.522 -12.548 -15.571 1.00 84.62 262 GLY A C 1
ATOM 2154 O O . GLY A 1 262 ? 22.894 -12.895 -16.688 1.00 84.62 262 GLY A O 1
ATOM 2155 N N . ILE A 1 263 ? 22.402 -11.256 -15.246 1.00 85.19 263 ILE A N 1
ATOM 2156 C CA . ILE A 1 263 ? 22.573 -10.139 -16.199 1.00 85.19 263 ILE A CA 1
ATOM 2157 C C . ILE A 1 263 ? 23.874 -9.350 -15.992 1.00 85.19 263 ILE A C 1
ATOM 2159 O O . ILE A 1 263 ? 24.012 -8.225 -16.482 1.00 85.19 263 ILE A O 1
ATOM 2163 N N . SER A 1 264 ? 24.844 -9.930 -15.280 1.00 84.88 264 SER A N 1
ATOM 2164 C CA . SER A 1 264 ? 26.152 -9.322 -14.990 1.00 84.88 264 SER A CA 1
ATOM 2165 C C . SER A 1 264 ? 26.893 -8.870 -16.243 1.00 84.88 264 SER A C 1
ATOM 2167 O O . SER A 1 264 ? 27.360 -7.731 -16.301 1.00 84.88 264 SER A O 1
ATOM 2169 N N . ASP A 1 265 ? 26.900 -9.695 -17.288 1.00 84.19 265 ASP A N 1
ATOM 2170 C CA . ASP A 1 265 ? 27.598 -9.402 -18.547 1.00 84.19 265 ASP A CA 1
ATOM 2171 C C . ASP A 1 265 ? 26.961 -8.247 -19.334 1.00 84.19 265 ASP A C 1
ATOM 2173 O O . ASP A 1 265 ? 27.572 -7.663 -20.232 1.00 84.19 265 ASP A O 1
ATOM 2177 N N . MET A 1 266 ? 25.727 -7.876 -18.981 1.00 82.12 266 MET A N 1
ATOM 2178 C CA . MET A 1 266 ? 25.007 -6.763 -19.592 1.00 82.12 266 MET A CA 1
ATOM 2179 C C . MET A 1 266 ? 25.303 -5.426 -18.909 1.00 82.12 266 MET A C 1
ATOM 2181 O O . MET A 1 266 ? 24.908 -4.373 -19.432 1.00 82.12 266 MET A O 1
ATOM 2185 N N . MET A 1 267 ? 25.949 -5.431 -17.741 1.00 83.12 267 MET A N 1
ATOM 2186 C CA . MET A 1 267 ? 26.280 -4.206 -17.024 1.00 83.12 267 MET A CA 1
ATOM 2187 C C . MET A 1 267 ? 27.468 -3.493 -17.675 1.00 83.12 267 MET A C 1
ATOM 2189 O O . MET A 1 267 ? 28.395 -4.136 -18.168 1.00 83.12 267 MET A O 1
ATOM 2193 N N . PRO A 1 268 ? 27.468 -2.146 -17.709 1.00 71.31 268 PRO A N 1
ATOM 2194 C CA . PRO A 1 268 ? 28.632 -1.415 -18.183 1.00 71.31 268 PRO A CA 1
ATOM 2195 C C . PRO A 1 268 ? 29.834 -1.796 -17.316 1.00 71.31 268 PRO A C 1
ATOM 2197 O O . PRO A 1 268 ? 29.768 -1.684 -16.090 1.00 71.31 268 PRO A O 1
ATOM 2200 N N . LYS A 1 269 ? 30.925 -2.243 -17.955 1.00 72.25 269 LYS A N 1
ATOM 2201 C CA . LYS A 1 269 ? 32.185 -2.532 -17.264 1.00 72.25 269 LYS A CA 1
ATOM 2202 C C . LYS A 1 269 ? 32.552 -1.306 -16.435 1.00 72.25 269 LYS A C 1
ATOM 2204 O O . LYS A 1 269 ? 32.595 -0.194 -16.964 1.00 72.25 269 LYS A O 1
ATOM 2209 N N . THR A 1 270 ? 32.765 -1.488 -15.135 1.00 56.81 270 THR A N 1
ATOM 2210 C CA . THR A 1 270 ? 33.226 -0.420 -14.247 1.00 56.81 270 THR A CA 1
ATOM 2211 C C . THR A 1 270 ? 34.547 0.110 -14.787 1.00 56.81 270 THR A C 1
ATOM 2213 O O . THR A 1 270 ? 35.588 -0.521 -14.630 1.00 56.81 270 THR A O 1
ATOM 2216 N N . PHE A 1 271 ? 34.501 1.256 -15.468 1.00 50.66 271 PHE A N 1
ATOM 2217 C CA . PHE A 1 271 ? 35.697 1.935 -15.939 1.00 50.66 271 PHE A CA 1
ATOM 2218 C C . PHE A 1 271 ? 36.492 2.378 -14.715 1.00 50.66 271 PHE A C 1
ATOM 2220 O O . PHE A 1 271 ? 36.065 3.243 -13.945 1.00 50.66 271 PHE A O 1
ATOM 2227 N N . ASN A 1 272 ? 37.635 1.733 -14.503 1.00 50.03 272 ASN A N 1
ATOM 2228 C CA . ASN A 1 272 ? 38.513 2.045 -13.395 1.00 50.03 272 ASN A CA 1
ATOM 2229 C C . ASN A 1 272 ? 39.201 3.379 -13.703 1.00 50.03 272 ASN A C 1
ATOM 2231 O O . ASN A 1 272 ? 40.166 3.436 -14.457 1.00 50.03 272 ASN A O 1
ATOM 2235 N N . LYS A 1 273 ? 38.672 4.471 -13.142 1.00 48.16 273 LYS A N 1
ATOM 2236 C CA . LYS A 1 273 ? 39.138 5.848 -13.387 1.00 48.16 273 LYS A CA 1
ATOM 2237 C C . LYS A 1 273 ? 40.635 6.045 -13.083 1.00 48.16 273 LYS A C 1
ATOM 2239 O O . LYS A 1 273 ? 41.246 6.956 -13.620 1.00 48.16 273 LYS A O 1
ATOM 2244 N N . LYS A 1 274 ? 41.225 5.163 -12.265 1.00 50.22 274 LYS A N 1
ATOM 2245 C CA . LYS A 1 274 ? 42.668 5.113 -11.988 1.00 50.22 274 LYS A CA 1
ATOM 2246 C C . LYS A 1 274 ? 43.526 4.713 -13.193 1.00 50.22 274 LYS A C 1
ATOM 2248 O O . LYS A 1 274 ? 44.663 5.149 -13.248 1.00 50.22 274 LYS A O 1
ATOM 2253 N N . LEU A 1 275 ? 43.011 3.916 -14.134 1.00 49.28 275 LEU A N 1
ATOM 2254 C CA . LEU A 1 275 ? 43.787 3.475 -15.301 1.00 49.28 275 LEU A CA 1
ATOM 2255 C C . LEU A 1 275 ? 43.935 4.585 -16.351 1.00 49.28 275 LEU A C 1
ATOM 2257 O O . LEU A 1 275 ? 44.948 4.650 -17.027 1.00 49.28 275 LEU A O 1
ATOM 2261 N N . LEU A 1 276 ? 42.942 5.472 -16.466 1.00 47.09 276 LEU A N 1
ATOM 2262 C CA . LEU A 1 276 ? 42.951 6.580 -17.430 1.00 47.09 276 LEU A CA 1
ATOM 2263 C C . LEU A 1 276 ? 43.917 7.699 -17.021 1.00 47.09 276 LEU A C 1
ATOM 2265 O O . LEU A 1 276 ? 44.599 8.246 -17.873 1.00 47.09 276 LEU A O 1
ATOM 2269 N N . ASN A 1 277 ? 44.034 7.974 -15.719 1.00 48.38 277 ASN A N 1
ATOM 2270 C CA . ASN A 1 277 ? 45.032 8.914 -15.198 1.00 48.38 277 ASN A CA 1
ATOM 2271 C C . ASN A 1 277 ? 46.456 8.331 -15.180 1.00 48.38 277 ASN A C 1
ATOM 2273 O O . ASN A 1 277 ? 47.393 9.058 -14.898 1.00 48.38 277 ASN A O 1
ATOM 2277 N N . ALA A 1 278 ? 46.614 7.025 -15.411 1.00 47.62 278 ALA A N 1
ATOM 2278 C CA . ALA A 1 278 ? 47.918 6.369 -15.529 1.00 47.62 278 ALA A CA 1
ATOM 2279 C C . ALA A 1 278 ? 48.355 6.195 -16.996 1.00 47.62 278 ALA A C 1
ATOM 2281 O O . ALA A 1 278 ? 49.439 5.689 -17.249 1.00 47.62 278 ALA A O 1
ATOM 2282 N N . LEU A 1 279 ? 47.498 6.580 -17.948 1.00 44.47 279 LEU A N 1
ATOM 2283 C CA . LEU A 1 279 ? 47.748 6.532 -19.392 1.00 44.47 279 LEU A CA 1
ATOM 2284 C C . LEU A 1 279 ? 47.799 7.940 -20.012 1.00 44.47 279 LEU A C 1
ATOM 2286 O O . LEU A 1 279 ? 47.841 8.056 -21.229 1.00 44.47 279 LEU A O 1
ATOM 2290 N N . SER A 1 280 ? 47.746 9.002 -19.196 1.00 45.22 280 SER A N 1
ATOM 2291 C CA . SER A 1 280 ? 47.826 10.399 -19.651 1.00 45.22 280 SER A CA 1
ATOM 2292 C C . SER A 1 280 ? 49.179 11.063 -19.400 1.00 45.22 280 SER A C 1
ATOM 2294 O O . SER A 1 280 ? 49.311 12.240 -19.719 1.00 45.22 280 SER A O 1
ATOM 2296 N N . ASP A 1 281 ? 50.140 10.348 -18.809 1.00 47.78 281 ASP A N 1
ATOM 2297 C CA . ASP A 1 281 ? 51.405 10.938 -18.345 1.00 47.78 281 ASP A CA 1
ATOM 2298 C C . ASP A 1 281 ? 52.624 10.559 -19.205 1.00 47.78 281 ASP A C 1
ATOM 2300 O O . ASP A 1 281 ? 53.697 11.095 -18.966 1.00 47.78 281 ASP A O 1
ATOM 2304 N N . ASP A 1 282 ? 52.464 9.724 -20.237 1.00 50.34 282 ASP A N 1
ATOM 2305 C CA . ASP A 1 282 ? 53.543 9.366 -21.166 1.00 50.34 282 ASP A CA 1
ATOM 2306 C C . ASP A 1 282 ? 53.042 9.466 -22.613 1.00 50.34 282 ASP A C 1
ATOM 2308 O O . ASP A 1 282 ? 52.497 8.510 -23.153 1.00 50.34 282 ASP A O 1
ATOM 2312 N N . ASP A 1 283 ? 53.146 10.666 -23.184 1.00 39.81 283 ASP A N 1
ATOM 2313 C CA . ASP A 1 283 ? 53.542 10.921 -24.575 1.00 39.81 283 ASP A CA 1
ATOM 2314 C C . ASP A 1 283 ? 53.605 12.449 -24.761 1.00 39.81 283 ASP A C 1
ATOM 2316 O O . ASP A 1 283 ? 52.598 13.125 -24.993 1.00 39.81 283 ASP A O 1
ATOM 2320 N N . GLU A 1 284 ? 54.811 13.014 -24.629 1.00 41.31 284 GLU A N 1
ATOM 2321 C CA . GLU A 1 284 ? 55.149 14.319 -25.200 1.00 41.31 284 GLU A CA 1
ATOM 2322 C C . GLU A 1 284 ? 54.958 14.233 -26.722 1.00 41.31 284 GLU A C 1
ATOM 2324 O O . GLU A 1 284 ? 55.871 13.883 -27.470 1.00 41.31 284 GLU A O 1
ATOM 2329 N N . VAL A 1 285 ? 53.751 14.532 -27.197 1.00 40.41 285 VAL A N 1
ATOM 2330 C CA . VAL A 1 285 ? 53.526 14.814 -28.614 1.00 40.41 285 VAL A CA 1
ATOM 2331 C C . VAL A 1 285 ? 53.985 16.257 -28.847 1.00 40.41 285 VAL A C 1
ATOM 2333 O O . VAL A 1 285 ? 53.437 17.169 -28.220 1.00 40.41 285 VAL A O 1
ATOM 2336 N N . PRO A 1 286 ? 55.001 16.501 -29.694 1.00 33.59 286 PRO A N 1
ATOM 2337 C CA . PRO A 1 286 ? 55.481 17.848 -29.950 1.00 33.59 286 PRO A CA 1
ATOM 2338 C C . PRO A 1 286 ? 54.367 18.676 -30.594 1.00 33.59 286 PRO A C 1
ATOM 2340 O O . PRO A 1 286 ? 53.686 18.215 -31.509 1.00 33.59 286 PRO A O 1
ATOM 2343 N N . PHE A 1 287 ? 54.202 19.902 -30.094 1.00 29.50 287 PHE A N 1
ATOM 2344 C CA . PHE A 1 287 ? 53.370 20.940 -30.695 1.00 29.50 287 PHE A CA 1
ATOM 2345 C C . PHE A 1 287 ? 53.750 21.085 -32.176 1.00 29.50 287 PHE A C 1
ATOM 2347 O O . PHE A 1 287 ? 54.862 21.508 -32.497 1.00 29.50 287 PHE A O 1
ATOM 2354 N N . VAL A 1 288 ? 52.838 20.703 -33.066 1.00 36.91 288 VAL A N 1
ATOM 2355 C CA . VAL A 1 288 ? 52.846 21.150 -34.456 1.00 36.91 288 VAL A CA 1
ATOM 2356 C C . VAL A 1 288 ? 51.859 22.306 -34.502 1.00 36.91 288 VAL A C 1
ATOM 2358 O O . VAL A 1 288 ? 50.677 22.122 -34.210 1.00 36.91 288 VAL A O 1
ATOM 2361 N N . ASP A 1 289 ? 52.372 23.504 -34.768 1.00 37.12 289 ASP A N 1
ATOM 2362 C CA . ASP A 1 289 ? 51.559 24.681 -35.047 1.00 37.12 289 ASP A CA 1
ATOM 2363 C C . ASP A 1 289 ? 50.843 24.462 -36.383 1.00 37.12 289 ASP A C 1
ATOM 2365 O O . ASP A 1 289 ? 51.413 24.700 -37.447 1.00 37.12 289 ASP A O 1
ATOM 2369 N N . ASP A 1 290 ? 49.596 23.999 -36.329 1.00 36.94 290 ASP A N 1
ATOM 2370 C CA . ASP A 1 290 ? 48.690 24.098 -37.467 1.00 36.94 290 ASP A CA 1
ATOM 2371 C C . ASP A 1 290 ? 48.028 25.486 -37.420 1.00 36.94 290 ASP A C 1
ATOM 2373 O O . ASP A 1 290 ? 46.994 25.716 -36.785 1.00 36.94 290 ASP A O 1
ATOM 2377 N N . GLU A 1 291 ? 48.688 26.439 -38.081 1.00 43.19 291 GLU A N 1
ATOM 2378 C CA . GLU A 1 291 ? 48.032 27.579 -38.714 1.00 43.19 291 GLU A CA 1
ATOM 2379 C C . GLU A 1 291 ? 47.005 27.034 -39.714 1.00 43.19 291 GLU A C 1
ATOM 2381 O O . GLU A 1 291 ? 47.387 26.547 -40.767 1.00 43.19 291 GLU A O 1
ATOM 2386 N N . ASP A 1 292 ? 45.716 27.068 -39.374 1.00 37.56 292 ASP A N 1
ATOM 2387 C CA . ASP A 1 292 ? 44.634 27.429 -40.298 1.00 37.56 292 ASP A CA 1
ATOM 2388 C C . ASP A 1 292 ? 43.291 27.436 -39.553 1.00 37.56 292 ASP A C 1
ATOM 2390 O O . ASP A 1 292 ? 42.888 26.482 -38.886 1.00 37.56 292 ASP A O 1
ATOM 2394 N N . GLY A 1 293 ? 42.622 28.588 -39.606 1.00 37.66 293 GLY A N 1
ATOM 2395 C CA . GLY A 1 293 ? 41.445 28.896 -38.805 1.00 37.66 293 GLY A CA 1
ATOM 2396 C C . GLY A 1 293 ? 40.172 28.160 -39.220 1.00 37.66 293 GLY A C 1
ATOM 2397 O O . GLY A 1 293 ? 39.910 27.944 -40.400 1.00 37.66 293 GLY A O 1
ATOM 2398 N N . ASP A 1 294 ? 39.318 27.902 -38.230 1.00 33.41 294 ASP A N 1
ATOM 2399 C CA . ASP A 1 294 ? 37.894 27.641 -38.445 1.00 33.41 294 ASP A CA 1
ATOM 2400 C C . ASP A 1 294 ? 37.066 28.618 -37.582 1.00 33.41 294 ASP A C 1
ATOM 2402 O O . ASP A 1 294 ? 37.217 28.637 -36.352 1.00 33.41 294 ASP A O 1
ATOM 2406 N N . PRO A 1 295 ? 36.261 29.508 -38.195 1.00 39.88 295 PRO A N 1
ATOM 2407 C CA . PRO A 1 295 ? 35.568 30.576 -37.497 1.00 39.88 295 PRO A CA 1
ATOM 2408 C C . PRO A 1 295 ? 34.191 30.153 -36.960 1.00 39.88 295 PRO A C 1
ATOM 2410 O O . PRO A 1 295 ? 33.384 29.527 -37.635 1.00 39.88 295 PRO A O 1
ATOM 2413 N N . ASN A 1 296 ? 33.903 30.657 -35.761 1.00 31.72 296 ASN A N 1
ATOM 2414 C CA . ASN A 1 296 ? 32.580 30.970 -35.216 1.00 31.72 296 ASN A CA 1
ATOM 2415 C C . ASN A 1 296 ? 31.513 29.860 -35.137 1.00 31.72 296 ASN A C 1
ATOM 2417 O O . ASN A 1 296 ? 30.656 29.686 -36.000 1.00 31.72 296 ASN A O 1
ATOM 2421 N N . TRP A 1 297 ? 31.436 29.279 -33.938 1.00 32.31 297 TRP A N 1
ATOM 2422 C CA . TRP A 1 297 ? 30.167 28.933 -33.305 1.00 32.31 297 TRP A CA 1
ATOM 2423 C C . TRP A 1 297 ? 29.468 30.209 -32.807 1.00 32.31 297 TRP A C 1
ATOM 2425 O O . TRP A 1 297 ? 29.827 30.730 -31.752 1.00 32.31 297 TRP A O 1
ATOM 2435 N N . GLU A 1 298 ? 28.447 30.680 -33.523 1.00 35.69 298 GLU A N 1
ATOM 2436 C CA . GLU A 1 298 ? 27.429 31.581 -32.971 1.00 35.69 298 GLU A CA 1
ATOM 2437 C C . GLU A 1 298 ? 26.061 30.882 -32.928 1.00 35.69 298 GLU A C 1
ATOM 2439 O O . GLU A 1 298 ? 25.604 30.309 -33.912 1.00 35.69 298 GLU A O 1
ATOM 2444 N N . GLU A 1 299 ? 25.475 30.942 -31.727 1.00 33.97 299 GLU A N 1
ATOM 2445 C CA . GLU A 1 299 ? 24.047 30.967 -31.373 1.00 33.97 299 GLU A CA 1
ATOM 2446 C C . GLU A 1 299 ? 23.085 29.930 -31.981 1.00 33.97 299 GLU A C 1
ATOM 2448 O O . GLU A 1 299 ? 22.723 30.035 -33.142 1.00 33.97 299 GLU A O 1
ATOM 2453 N N . PHE A 1 300 ? 22.561 29.021 -31.134 1.00 35.25 300 PHE A N 1
ATOM 2454 C CA . PHE A 1 300 ? 21.118 28.731 -30.961 1.00 35.25 300 PHE A CA 1
ATOM 2455 C C . PHE A 1 300 ? 20.843 27.992 -29.638 1.00 35.25 300 PHE A C 1
ATOM 2457 O O . PHE A 1 300 ? 21.568 27.020 -29.321 1.00 35.25 300 PHE A O 1
#

Radius of gyration: 26.61 Å; chains: 1; bounding box: 79×62×72 Å

InterPro domains:
  IPR024445 ISXO2-like transposase domain [PF12762] (87-216)
  IPR024445 ISXO2-like transposase domain [SM01126] (82-201)
  IPR053164 IS1016-like transposase [PTHR47163] (5-222)